Protein AF-0000000066296939 (afdb_homodimer)

Solvent-accessible surface area (backbone atoms only — not comparable to full-atom values): 17251 Å² total; per-residue (Å²): 121,51,40,59,42,66,36,66,84,52,32,49,40,36,38,37,31,41,29,52,68,25,37,52,47,54,35,34,50,7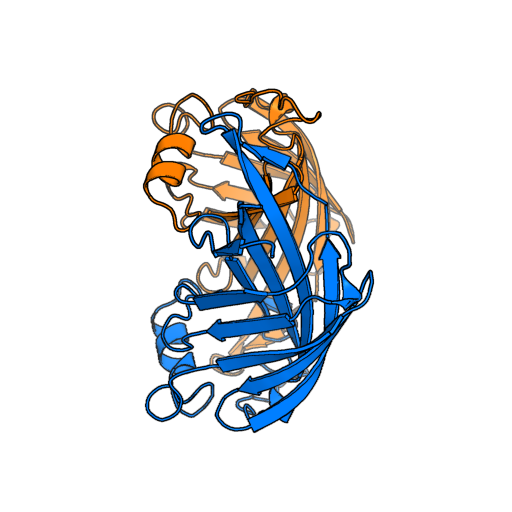7,40,66,49,60,48,58,45,45,41,91,90,37,58,62,57,40,40,41,41,36,40,33,32,58,71,39,46,45,52,90,39,69,71,60,38,54,52,46,31,30,72,62,44,42,24,28,90,83,26,65,56,29,38,39,38,51,75,44,32,54,86,46,35,37,32,25,41,36,31,36,56,89,34,73,45,80,46,74,32,44,36,46,70,56,53,74,29,48,39,78,87,80,63,46,37,31,34,17,40,38,39,35,45,73,41,58,40,56,83,41,71,33,66,72,69,46,76,30,88,76,60,65,39,39,49,53,60,51,37,38,38,45,33,37,47,24,27,41,51,46,120,120,51,40,59,44,67,36,67,84,52,32,49,41,35,37,38,32,40,29,54,68,25,38,50,47,53,34,36,49,76,40,67,50,60,48,58,46,45,41,91,91,37,58,62,55,40,39,40,42,37,40,33,32,57,72,38,46,45,51,90,39,69,70,58,38,55,51,45,32,30,73,62,44,42,24,28,90,85,26,64,54,28,38,38,38,51,75,43,31,55,84,48,34,36,32,25,42,37,31,38,56,89,34,74,46,80,45,74,32,41,38,46,70,56,53,76,29,46,38,80,87,79,63,46,35,31,33,18,40,38,38,34,45,72,42,58,41,56,83,40,71,33,66,74,67,45,75,30,88,76,61,63,39,39,49,52,59,51,36,37,38,43,33,37,45,25,26,40,52,43,119

Nearest PDB structures (foldseek):
  3hpe-assembly1_B  TM=9.281E-01  e=3.791E-15  Helicobacter pylori
  7bwl-assembly1_A  TM=8.768E-01  e=7.244E-16  Pseudomonas aeruginosa PAO1
  1y0g-assembly2_D  TM=8.792E-01  e=8.444E-15  Escherichia coli
  5ixh-assembly1_A  TM=8.563E-01  e=3.917E-12  Burkholderia cenocepacia BC7
  5w17-assembly1_A  TM=7.625E-01  e=2.979E-11  Campylobacter jejuni subsp. jejuni NCTC 11168 = ATCC 700819

Secondary structure (DSSP, 8-state):
-PEEEEEEEEEEEEEEEEETTTEEEEEEES-EEEEEEEETTEEEEEEEEEEE-GGGEE-S-HHHHHHHHSTTTT-TTT---EEEEEEEE-SSEEEEEEEETTEEEEEEEEEEEEEEEE-TTT--EEEEEEEEEEEEGGGGT-----B-TTSSBSEEEEEEEEEEEEEEEE-/-PEEEEEEEEEEEEEEEEETTTEEEEEEES-EEEEEEEETTEEEEEEEEEEE-GGGEE-S-HHHHHHHHSTTTT-TTT---EEEEEEEE-SSEEEEEEEETTEEEEEEEEEEEEEEEE-TTT--EEEEEEEEEEEEGGGGT-----B-TTSSBSEEEEEEEEEEEEEEEE-

Structure (mmCIF, N/CA/C/O backbone):
data_AF-0000000066296939-model_v1
#
loop_
_entity.id
_entity.type
_entity.pdbx_description
1 polymer 'UPF0312 protein SERP2314'
#
loop_
_atom_site.group_PDB
_atom_site.id
_atom_site.type_symbol
_atom_site.label_atom_id
_atom_site.label_alt_id
_atom_site.label_comp_id
_atom_site.label_asym_id
_atom_site.label_entity_id
_atom_site.label_seq_id
_atom_site.pdbx_PDB_ins_code
_atom_site.Cartn_x
_atom_site.Cartn_y
_atom_site.Cartn_z
_atom_site.occupancy
_atom_site.B_iso_or_equiv
_atom_site.auth_seq_id
_atom_site.auth_comp_id
_atom_site.auth_asym_id
_atom_site.auth_atom_id
_atom_site.pdbx_PDB_model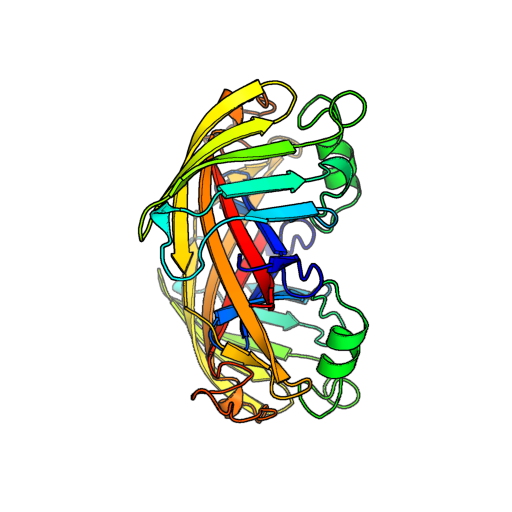_num
ATOM 1 N N . MET A 1 1 ? 7.195 -30.312 -16.75 1 75.62 1 MET A N 1
ATOM 2 C CA . MET A 1 1 ? 6.34 -29.156 -16.5 1 75.62 1 MET A CA 1
ATOM 3 C C . MET A 1 1 ? 6.949 -28.25 -15.445 1 75.62 1 MET A C 1
ATOM 5 O O . MET A 1 1 ? 7.664 -28.719 -14.555 1 75.62 1 MET A O 1
ATOM 9 N N . THR A 1 2 ? 6.844 -26.906 -15.711 1 86.75 2 THR A N 1
ATOM 10 C CA . THR A 1 2 ? 7.43 -25.969 -14.766 1 86.75 2 THR A CA 1
ATOM 11 C C . THR A 1 2 ? 6.766 -26.094 -13.398 1 86.75 2 THR A C 1
ATOM 13 O O . THR A 1 2 ? 5.543 -26.203 -13.305 1 86.75 2 THR A O 1
ATOM 16 N N . LYS A 1 3 ? 7.547 -26.312 -12.422 1 94.56 3 LYS A N 1
ATOM 17 C CA . LYS A 1 3 ? 7.043 -26.297 -11.055 1 94.56 3 LYS A CA 1
ATOM 18 C C . LYS A 1 3 ? 7.191 -24.906 -10.422 1 94.56 3 LYS A C 1
ATOM 20 O O . LYS A 1 3 ? 8.281 -24.328 -10.43 1 94.56 3 LYS A O 1
ATOM 25 N N . PHE A 1 4 ? 6.059 -24.391 -9.938 1 97 4 PHE A N 1
ATOM 26 C CA . PHE A 1 4 ? 6.043 -23.094 -9.273 1 97 4 PHE A CA 1
ATOM 27 C C . PHE A 1 4 ? 5.965 -23.266 -7.762 1 97 4 PHE A C 1
ATOM 29 O O . PHE A 1 4 ? 5.031 -23.875 -7.242 1 97 4 PHE A O 1
ATOM 36 N N . ASN A 1 5 ? 6.871 -22.734 -7.043 1 97.31 5 ASN A N 1
ATOM 37 C CA . ASN A 1 5 ? 6.855 -22.703 -5.586 1 97.31 5 ASN A CA 1
ATOM 38 C C . ASN A 1 5 ? 6.574 -21.312 -5.051 1 97.31 5 ASN A C 1
ATOM 40 O O . ASN A 1 5 ? 7.398 -20.406 -5.207 1 97.31 5 ASN A O 1
ATOM 44 N N . PHE A 1 6 ? 5.469 -21.172 -4.418 1 97.88 6 PHE A N 1
ATOM 45 C CA . PHE A 1 6 ? 5.02 -19.859 -3.947 1 97.88 6 PHE A CA 1
ATOM 46 C C . PHE A 1 6 ? 5.934 -19.344 -2.844 1 97.88 6 PHE A C 1
ATOM 48 O O . PHE A 1 6 ? 6.238 -20.062 -1.892 1 97.88 6 PHE A O 1
ATOM 55 N N . ASP A 1 7 ? 6.438 -18.156 -3.014 1 96.44 7 ASP A N 1
ATOM 56 C CA . ASP A 1 7 ? 7.27 -17.469 -2.035 1 96.44 7 ASP A CA 1
ATOM 57 C C . ASP A 1 7 ? 6.457 -16.438 -1.248 1 96.44 7 ASP A C 1
ATOM 59 O O . ASP A 1 7 ? 6.324 -15.289 -1.668 1 96.44 7 ASP A O 1
ATOM 63 N N . GLN A 1 8 ? 5.914 -16.75 -0.151 1 95.75 8 GLN A N 1
ATOM 64 C CA . GLN A 1 8 ? 5.035 -15.906 0.651 1 95.75 8 GLN A CA 1
ATOM 65 C C . GLN A 1 8 ? 5.77 -14.664 1.144 1 95.75 8 GLN A C 1
ATOM 67 O O . GLN A 1 8 ? 5.184 -13.586 1.23 1 95.75 8 GLN A O 1
ATOM 72 N N . VAL A 1 9 ? 7.016 -14.82 1.437 1 93.25 9 VAL A N 1
ATOM 73 C CA . VAL A 1 9 ? 7.82 -13.766 2.037 1 93.25 9 VAL A CA 1
ATOM 74 C C . VAL A 1 9 ? 7.906 -12.578 1.083 1 93.25 9 VAL A C 1
ATOM 76 O O . VAL A 1 9 ? 7.902 -11.422 1.518 1 93.25 9 VAL A O 1
ATOM 79 N N . HIS A 1 10 ? 8.008 -12.82 -0.212 1 95.12 10 HIS A N 1
ATOM 80 C CA . HIS A 1 10 ? 8.156 -11.773 -1.21 1 95.12 10 HIS A CA 1
ATOM 81 C C . HIS A 1 10 ? 6.855 -11.539 -1.972 1 95.12 10 HIS A C 1
ATOM 83 O O . HIS A 1 10 ? 6.875 -11.148 -3.143 1 95.12 10 HIS A O 1
ATOM 89 N N . SER A 1 11 ? 5.801 -11.836 -1.344 1 97.19 11 SER A N 1
ATOM 90 C CA . SER A 1 11 ? 4.469 -11.617 -1.894 1 97.19 11 SER A CA 1
ATOM 91 C C . SER A 1 11 ? 3.619 -10.766 -0.959 1 97.19 11 SER A C 1
ATOM 93 O O . SER A 1 11 ? 3.857 -10.734 0.25 1 97.19 11 SER A O 1
ATOM 95 N N . ASP A 1 12 ? 2.639 -10.062 -1.54 1 97.5 12 ASP A N 1
ATOM 96 C CA . ASP A 1 12 ? 1.793 -9.195 -0.727 1 97.5 12 ASP A CA 1
ATOM 97 C C . ASP A 1 12 ? 0.459 -8.922 -1.418 1 97.5 12 ASP A C 1
ATOM 99 O O . ASP A 1 12 ? 0.352 -9.039 -2.641 1 97.5 12 ASP A O 1
ATOM 103 N N . ILE A 1 13 ? -0.546 -8.625 -0.635 1 98.06 13 ILE A N 1
ATOM 104 C CA . ILE A 1 13 ? -1.844 -8.133 -1.086 1 98.06 13 ILE A CA 1
ATOM 105 C C . ILE A 1 13 ? -2.221 -6.883 -0.3 1 98.06 13 ILE A C 1
ATOM 107 O O . ILE A 1 13 ? -2.365 -6.93 0.924 1 98.06 13 ILE A O 1
ATOM 111 N N . GLN A 1 14 ? -2.408 -5.805 -0.992 1 98.25 14 GLN A N 1
ATOM 112 C CA . GLN A 1 14 ? -2.789 -4.539 -0.374 1 98.25 14 GLN A CA 1
ATOM 113 C C . GLN A 1 14 ? -4.062 -3.982 -1 1 98.25 14 GLN A C 1
ATOM 115 O O . GLN A 1 14 ? -4.348 -4.238 -2.172 1 98.25 14 GLN A O 1
ATOM 120 N N . PHE A 1 15 ? -4.758 -3.219 -0.178 1 98.62 15 PHE A N 1
ATOM 121 C CA . PHE A 1 15 ? -5.953 -2.555 -0.684 1 98.62 15 PHE A CA 1
ATOM 122 C C . PHE A 1 15 ? -6.074 -1.147 -0.113 1 98.62 15 PHE A C 1
ATOM 124 O O . PHE A 1 15 ? -5.379 -0.798 0.843 1 98.62 15 PHE A O 1
ATOM 131 N N . LYS A 1 16 ? -6.863 -0.358 -0.718 1 98.25 16 LYS A N 1
ATOM 132 C CA . LYS A 1 16 ? -7.23 0.96 -0.207 1 98.25 16 LYS A CA 1
ATOM 133 C C . LYS A 1 16 ? -8.656 1.324 -0.597 1 98.25 16 LYS A C 1
ATOM 135 O O . LYS A 1 16 ? -9.141 0.92 -1.657 1 98.25 16 LYS A O 1
ATOM 140 N N . ILE A 1 17 ? -9.297 2.061 0.195 1 98.31 17 ILE A N 1
ATOM 141 C CA . ILE A 1 17 ? -10.672 2.494 -0.022 1 98.31 17 ILE A CA 1
ATOM 142 C C . ILE A 1 17 ? -10.828 3.951 0.407 1 98.31 17 ILE A C 1
ATOM 144 O O . ILE A 1 17 ? -10.242 4.375 1.408 1 98.31 17 ILE A O 1
ATOM 148 N N . LYS A 1 18 ? -11.609 4.676 -0.363 1 96.62 18 LYS A N 1
ATOM 149 C CA . LYS A 1 18 ? -11.891 6.059 0.005 1 96.62 18 LYS A CA 1
ATOM 150 C C . LYS A 1 18 ? -12.688 6.133 1.304 1 96.62 18 LYS A C 1
ATOM 152 O O . LYS A 1 18 ? -13.625 5.359 1.505 1 96.62 18 LYS A O 1
ATOM 157 N N . HIS A 1 19 ? -12.305 7.07 2.162 1 96.62 19 HIS A N 1
ATOM 158 C CA . HIS A 1 19 ? -12.898 7.258 3.479 1 96.62 19 HIS A CA 1
ATOM 159 C C . HIS A 1 19 ? -13.367 8.695 3.67 1 96.62 19 HIS A C 1
ATOM 161 O O . HIS A 1 19 ? -12.617 9.641 3.404 1 96.62 19 HIS A O 1
ATOM 167 N N . LEU A 1 20 ? -14.625 8.961 4.035 1 94.25 20 LEU A N 1
ATOM 168 C CA . LEU A 1 20 ? -15.273 10.242 4.289 1 94.25 20 LEU A CA 1
ATOM 169 C C . LEU A 1 20 ? -15.109 11.18 3.1 1 94.25 20 LEU A C 1
ATOM 171 O O . LEU A 1 20 ? -15.078 12.406 3.268 1 94.25 20 LEU A O 1
ATOM 175 N N . MET A 1 21 ? -14.766 10.625 1.994 1 92.69 21 MET A N 1
ATOM 176 C CA . MET A 1 21 ? -14.625 11.32 0.719 1 92.69 21 MET A CA 1
ATOM 177 C C . MET A 1 21 ? -13.297 12.07 0.651 1 92.69 21 MET A C 1
ATOM 179 O O . MET A 1 21 ? -12.891 12.523 -0.42 1 92.69 21 MET A O 1
ATOM 183 N N . VAL A 1 22 ? -12.555 12.188 1.678 1 93.12 22 VAL A N 1
ATOM 184 C CA . VAL A 1 22 ? -11.422 13.109 1.698 1 93.12 22 VAL A CA 1
ATOM 185 C C . VAL A 1 22 ? -10.133 12.336 1.992 1 93.12 22 VAL A C 1
ATOM 187 O O . VAL A 1 22 ? -9.031 12.844 1.759 1 93.12 22 VAL A O 1
ATOM 190 N N . SER A 1 23 ? -10.25 11.164 2.484 1 94.06 23 SER A N 1
ATOM 191 C CA . SER A 1 23 ? -9.102 10.367 2.893 1 94.06 23 SER A CA 1
ATOM 192 C C . SER A 1 23 ? -9.227 8.922 2.41 1 94.06 23 SER A C 1
ATOM 194 O O . SER A 1 23 ? -10.102 8.609 1.6 1 94.06 23 SER A O 1
ATOM 196 N N . GLN A 1 24 ? -8.195 8.172 2.842 1 95.81 24 GLN A N 1
ATOM 197 C CA . GLN A 1 24 ? -8.219 6.758 2.484 1 95.81 24 GLN A CA 1
ATOM 198 C C . GLN A 1 24 ? -7.812 5.883 3.668 1 95.81 24 GLN A C 1
ATOM 200 O O . GLN A 1 24 ? -7.039 6.316 4.527 1 95.81 24 GLN A O 1
ATOM 205 N N . VAL A 1 25 ? -8.383 4.738 3.652 1 96.38 25 VAL A N 1
ATOM 206 C CA . VAL A 1 25 ? -7.945 3.664 4.539 1 96.38 25 VAL A CA 1
ATOM 207 C C . VAL A 1 25 ? -7.23 2.586 3.73 1 96.38 25 VAL A C 1
ATOM 209 O O . VAL A 1 25 ? -7.691 2.199 2.654 1 96.38 25 VAL A O 1
ATOM 212 N N . LYS A 1 26 ? -6.082 2.188 4.211 1 97.62 26 LYS A N 1
ATOM 213 C CA . LYS A 1 26 ? -5.301 1.148 3.545 1 97.62 26 LYS A CA 1
ATOM 214 C C . LYS A 1 26 ? -5.137 -0.074 4.445 1 97.62 26 LYS A C 1
ATOM 216 O O . LYS A 1 26 ? -5.27 0.025 5.668 1 97.62 26 LYS A O 1
ATOM 221 N N . GLY A 1 27 ? -4.852 -1.173 3.787 1 97.62 27 GLY A N 1
ATOM 222 C CA . GLY A 1 27 ? -4.617 -2.393 4.543 1 97.62 27 GLY A CA 1
ATOM 223 C C . GLY A 1 27 ? -4.008 -3.504 3.709 1 97.62 27 GLY A C 1
ATOM 224 O O . GLY A 1 27 ? -3.707 -3.307 2.529 1 97.62 27 GLY A O 1
ATOM 225 N N . THR A 1 28 ? -3.734 -4.57 4.398 1 98.25 28 THR A N 1
ATOM 226 C CA . THR A 1 28 ? -3.172 -5.773 3.791 1 98.25 28 THR A CA 1
ATOM 227 C C . THR A 1 28 ? -3.814 -7.027 4.379 1 98.25 28 THR A C 1
ATOM 229 O O . THR A 1 28 ? -4.617 -6.941 5.309 1 98.25 28 THR A O 1
ATOM 232 N N . PHE A 1 29 ? -3.613 -8.156 3.75 1 98.5 29 PHE A N 1
ATOM 233 C CA . PHE A 1 29 ? -3.893 -9.469 4.324 1 98.5 29 PHE A CA 1
ATOM 234 C C . PHE A 1 29 ? -2.596 -10.211 4.641 1 98.5 29 PHE A C 1
ATOM 236 O O . PHE A 1 29 ? -1.717 -10.32 3.783 1 98.5 29 PHE A O 1
ATOM 243 N N . LYS A 1 30 ? -2.543 -10.797 5.828 1 97.5 30 LYS A N 1
ATOM 244 C CA . LYS A 1 30 ? -1.293 -11.398 6.289 1 97.5 30 LYS A CA 1
ATOM 245 C C . LYS A 1 30 ? -1.211 -12.867 5.895 1 97.5 30 LYS A C 1
ATOM 247 O O . LYS A 1 30 ? -0.126 -13.453 5.879 1 97.5 30 LYS A O 1
ATOM 252 N N . GLN A 1 31 ? -2.328 -13.414 5.684 1 98.31 31 GLN A N 1
ATOM 253 C CA . GLN A 1 31 ? -2.354 -14.836 5.359 1 98.31 31 GLN A CA 1
ATOM 254 C C . GLN A 1 31 ? -3.035 -15.086 4.016 1 98.31 31 GLN A C 1
ATOM 256 O O . GLN A 1 31 ? -4.23 -14.828 3.865 1 98.31 31 GLN A O 1
ATOM 261 N N . PHE A 1 32 ? -2.297 -15.594 3.062 1 98.62 32 PHE A N 1
ATOM 262 C CA . PHE A 1 32 ? -2.781 -15.945 1.732 1 98.62 32 PHE A CA 1
ATOM 263 C C . PHE A 1 32 ? -1.832 -16.922 1.048 1 98.62 32 PHE A C 1
ATOM 265 O O . PHE A 1 32 ? -0.714 -17.141 1.518 1 98.62 32 PHE A O 1
ATOM 272 N N . ASP A 1 33 ? -2.365 -17.5 0.002 1 98.62 33 ASP A N 1
ATOM 273 C CA . ASP A 1 33 ? -1.605 -18.453 -0.795 1 98.62 33 ASP A CA 1
ATOM 274 C C . ASP A 1 33 ? -2.004 -18.375 -2.268 1 98.62 33 ASP A C 1
ATOM 276 O O . ASP A 1 33 ? -3.154 -18.078 -2.592 1 98.62 33 ASP A O 1
ATOM 280 N N . VAL A 1 34 ? -1.036 -18.641 -3.098 1 98.56 34 VAL A N 1
ATOM 281 C CA . VAL A 1 34 ? -1.298 -18.688 -4.531 1 98.56 34 VAL A CA 1
ATOM 282 C C . VAL A 1 34 ? -0.696 -19.953 -5.125 1 98.56 34 VAL A C 1
ATOM 284 O O . VAL A 1 34 ? 0.512 -20.188 -5.031 1 98.56 34 VAL A O 1
ATOM 287 N N . GLN A 1 35 ? -1.532 -20.734 -5.703 1 98.56 35 GLN A N 1
ATOM 288 C CA . GLN A 1 35 ? -1.104 -21.859 -6.508 1 98.56 35 GLN A CA 1
ATOM 289 C C . GLN A 1 35 ? -1.091 -21.516 -7.992 1 98.56 35 GLN A C 1
ATOM 291 O O . GLN A 1 35 ? -2.062 -20.969 -8.516 1 98.56 35 GLN A O 1
ATOM 296 N N . LEU 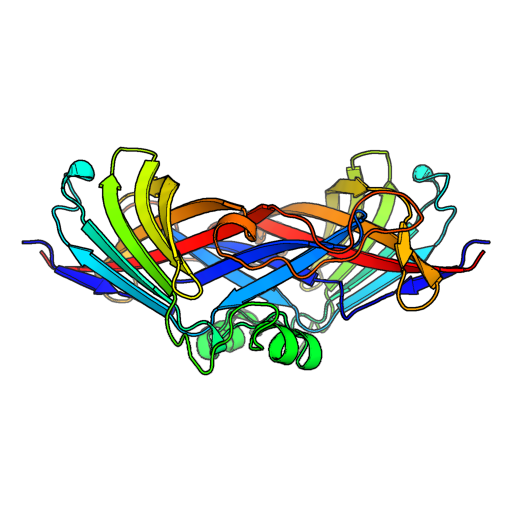A 1 36 ? -0.013 -21.812 -8.641 1 97.62 36 LEU A N 1
ATOM 297 C CA . LEU A 1 36 ? 0.157 -21.5 -10.055 1 97.62 36 LEU A CA 1
ATOM 298 C C . LEU A 1 36 ? 0.633 -22.719 -10.828 1 97.62 36 LEU A C 1
ATOM 300 O O . LEU A 1 36 ? 1.523 -23.453 -10.375 1 97.62 36 LEU A O 1
ATOM 304 N N . ASP A 1 37 ? 0.001 -22.969 -11.961 1 97.06 37 ASP A N 1
ATOM 305 C CA . ASP A 1 37 ? 0.373 -24.031 -12.883 1 97.06 37 ASP A CA 1
ATOM 306 C C . ASP A 1 37 ? 0.438 -23.516 -14.32 1 97.06 37 ASP A C 1
ATOM 308 O O . ASP A 1 37 ? -0.18 -22.5 -14.648 1 97.06 37 ASP A O 1
ATOM 312 N N . GLY A 1 38 ? 1.187 -24.281 -15.172 1 95.75 38 GLY A N 1
ATOM 313 C CA . GLY A 1 38 ? 1.313 -23.922 -16.578 1 95.75 38 GLY A CA 1
ATOM 314 C C . GLY A 1 38 ? 2.754 -23.766 -17.016 1 95.75 38 GLY A C 1
ATOM 315 O O . GLY A 1 38 ? 3.67 -24.281 -16.375 1 95.75 38 GLY A O 1
ATOM 316 N N . ASP A 1 39 ? 2.906 -23.141 -18.234 1 93.75 39 ASP A N 1
ATOM 317 C CA . ASP A 1 39 ? 4.207 -22.875 -18.828 1 93.75 39 ASP A CA 1
ATOM 318 C C . ASP A 1 39 ? 4.555 -21.375 -18.75 1 93.75 39 ASP A C 1
ATOM 320 O O . ASP A 1 39 ? 3.855 -20.547 -19.328 1 93.75 39 ASP A O 1
ATOM 324 N N . ILE A 1 40 ? 5.621 -21.094 -18 1 91.56 40 ILE A N 1
ATOM 325 C CA . ILE A 1 40 ? 6.02 -19.703 -17.797 1 91.56 40 ILE A CA 1
ATOM 326 C C . ILE A 1 40 ? 6.336 -19.062 -19.141 1 91.56 40 ILE A C 1
ATOM 328 O O . ILE A 1 40 ? 6.336 -17.828 -19.266 1 91.56 40 ILE A O 1
ATOM 332 N N . ASN A 1 41 ? 6.559 -19.828 -20.172 1 91.5 41 ASN A N 1
ATOM 333 C CA . ASN A 1 41 ? 6.875 -19.312 -21.5 1 91.5 41 ASN A CA 1
ATOM 334 C C . ASN A 1 41 ? 5.617 -19.141 -22.344 1 91.5 41 ASN A C 1
ATOM 336 O O . ASN A 1 41 ? 5.691 -18.672 -23.484 1 91.5 41 ASN A O 1
ATOM 340 N N . ASP A 1 42 ? 4.535 -19.516 -21.844 1 93.19 42 ASP A N 1
ATOM 341 C CA . ASP A 1 42 ? 3.229 -19.328 -22.453 1 93.19 42 ASP A CA 1
ATOM 342 C C . ASP A 1 42 ? 2.203 -18.844 -21.438 1 93.19 42 ASP A C 1
ATOM 344 O O . ASP A 1 42 ? 1.468 -19.641 -20.859 1 93.19 42 ASP A O 1
ATOM 348 N N . LEU A 1 43 ? 2.09 -17.594 -21.266 1 92.5 43 LEU A N 1
ATOM 349 C CA . LEU A 1 43 ? 1.254 -16.984 -20.25 1 92.5 43 LEU A CA 1
ATOM 350 C C . LEU A 1 43 ? -0.187 -17.469 -20.359 1 92.5 43 LEU A C 1
ATOM 352 O O . LEU A 1 43 ? -0.881 -17.594 -19.344 1 92.5 43 LEU A O 1
ATOM 356 N N . THR A 1 44 ? -0.618 -17.703 -21.578 1 94.81 44 THR A N 1
ATOM 357 C CA . THR A 1 44 ? -2.014 -18.078 -21.781 1 94.81 44 THR A CA 1
ATOM 358 C C . THR A 1 44 ? -2.293 -19.453 -21.203 1 94.81 44 THR A C 1
ATOM 360 O O . THR A 1 44 ? -3.451 -19.844 -21.031 1 94.81 44 THR A O 1
ATOM 363 N N . SER A 1 45 ? -1.282 -20.188 -20.906 1 95.88 45 SER A N 1
ATOM 364 C CA . SER A 1 45 ? -1.442 -21.531 -20.344 1 95.88 45 SER A CA 1
ATOM 365 C C . SER A 1 45 ? -1.59 -21.5 -18.828 1 95.88 45 SER A C 1
ATOM 367 O O . SER A 1 45 ? -1.975 -22.484 -18.219 1 95.88 45 SER A O 1
ATOM 369 N N . LEU A 1 46 ? -1.269 -20.391 -18.219 1 95.81 46 LEU A N 1
ATOM 370 C CA . LEU A 1 46 ? -1.179 -20.297 -16.766 1 95.81 46 LEU A CA 1
ATOM 371 C C . LEU A 1 46 ? -2.564 -20.344 -16.125 1 95.81 46 LEU A C 1
ATOM 373 O O . LEU A 1 46 ? -3.512 -19.766 -16.656 1 95.81 46 LEU A O 1
ATOM 377 N N . LYS A 1 47 ? -2.637 -21.047 -15.055 1 97.19 47 LYS A N 1
ATOM 378 C CA . LYS A 1 47 ? -3.801 -21.141 -14.18 1 97.19 47 LYS A CA 1
ATOM 379 C C . LYS A 1 47 ? -3.404 -20.922 -12.719 1 97.19 47 LYS A C 1
ATOM 381 O O . LYS A 1 47 ? -2.467 -21.562 -12.227 1 97.19 47 LYS A O 1
ATOM 386 N N . ALA A 1 48 ? -4.148 -20.062 -12.102 1 98.12 48 ALA A N 1
ATOM 387 C CA . ALA A 1 48 ? -3.824 -19.781 -10.703 1 98.12 48 ALA A CA 1
ATOM 388 C C . ALA A 1 48 ? -5.066 -19.875 -9.82 1 98.12 48 ALA A C 1
ATOM 390 O O . ALA A 1 48 ? -6.176 -19.578 -10.266 1 98.12 48 ALA A O 1
ATOM 391 N N . THR A 1 49 ? -4.883 -20.281 -8.633 1 98.81 49 THR A N 1
ATOM 392 C CA . THR A 1 49 ? -5.84 -20.172 -7.535 1 98.81 49 THR A CA 1
ATOM 393 C C . THR A 1 49 ? -5.23 -19.391 -6.371 1 98.81 49 THR A C 1
ATOM 395 O O . THR A 1 49 ? -4.262 -19.844 -5.758 1 98.81 49 THR A O 1
ATOM 398 N N . ALA A 1 50 ? -5.781 -18.25 -6.098 1 98.88 50 ALA A N 1
ATOM 399 C CA . ALA A 1 50 ? -5.402 -17.469 -4.922 1 98.88 50 ALA A CA 1
ATOM 400 C C . ALA A 1 50 ? -6.398 -17.672 -3.785 1 98.88 50 ALA A C 1
ATOM 402 O O . ALA A 1 50 ? -7.613 -17.641 -4.004 1 98.88 50 ALA A O 1
ATOM 403 N N . THR A 1 51 ? -5.902 -17.906 -2.619 1 98.94 51 THR A N 1
ATOM 404 C CA . THR A 1 51 ? -6.707 -18.047 -1.409 1 98.94 51 THR A CA 1
ATOM 405 C C . THR A 1 51 ? -6.262 -17.047 -0.347 1 98.94 51 THR A C 1
ATOM 407 O O . THR A 1 51 ? -5.078 -16.984 -0.01 1 98.94 51 THR A O 1
ATOM 410 N N . ILE A 1 52 ? -7.215 -16.266 0.137 1 98.88 52 ILE A N 1
ATOM 411 C CA . ILE A 1 52 ? -6.957 -15.258 1.161 1 98.88 52 ILE A CA 1
ATOM 412 C C . ILE A 1 52 ? -7.777 -15.57 2.41 1 98.88 52 ILE A C 1
ATOM 414 O O . ILE A 1 52 ? -8.961 -15.914 2.316 1 98.88 52 ILE A O 1
ATOM 418 N N . ILE A 1 53 ? -7.18 -15.555 3.539 1 98.88 53 ILE A N 1
ATOM 419 C CA . ILE A 1 53 ? -7.871 -15.68 4.816 1 98.88 53 ILE A CA 1
ATOM 420 C C . ILE A 1 53 ? -8.305 -14.305 5.309 1 98.88 53 ILE A C 1
ATOM 422 O O . ILE A 1 53 ? -7.492 -13.539 5.836 1 98.88 53 ILE A O 1
ATOM 426 N N . PRO A 1 54 ? -9.578 -14.055 5.211 1 98.81 54 PRO A N 1
ATOM 427 C CA . PRO A 1 54 ? -10.008 -12.672 5.441 1 98.81 54 PRO A CA 1
ATOM 428 C C . PRO A 1 54 ? -9.836 -12.234 6.895 1 98.81 54 PRO A C 1
ATOM 430 O O . PRO A 1 54 ? -9.68 -11.039 7.168 1 98.81 54 PRO A O 1
ATOM 433 N N . SER A 1 55 ? -9.781 -13.172 7.848 1 98.81 55 SER A N 1
ATOM 434 C CA . SER A 1 55 ? -9.602 -12.812 9.25 1 98.81 55 SER A CA 1
ATOM 435 C C . SER A 1 55 ? -8.195 -12.289 9.516 1 98.81 55 SER A C 1
ATOM 437 O O . SER A 1 55 ? -7.922 -11.727 10.578 1 98.81 55 SER A O 1
ATOM 439 N N . SER A 1 56 ? -7.316 -12.398 8.523 1 98.62 56 SER A N 1
ATOM 440 C CA . SER A 1 56 ? -5.941 -11.938 8.688 1 98.62 56 SER A CA 1
ATOM 441 C C . SER A 1 56 ? -5.789 -10.477 8.273 1 98.62 56 SER A C 1
ATOM 443 O O . SER A 1 56 ? -4.672 -9.969 8.188 1 98.62 56 SER A O 1
ATOM 445 N N . ILE A 1 57 ? -6.855 -9.781 7.973 1 98.56 57 ILE A N 1
ATOM 446 C CA . ILE A 1 57 ? -6.832 -8.383 7.539 1 98.56 57 ILE A CA 1
ATOM 447 C C . ILE A 1 57 ? -6.113 -7.531 8.578 1 98.56 57 ILE A C 1
ATOM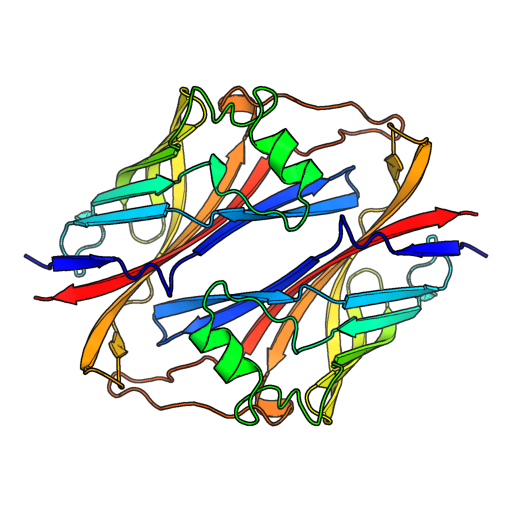 449 O O . ILE A 1 57 ? -6.273 -7.746 9.789 1 98.56 57 ILE A O 1
ATOM 453 N N . ASP A 1 58 ? -5.324 -6.629 8.102 1 97.94 58 ASP A N 1
ATOM 454 C CA . ASP A 1 58 ? -4.566 -5.711 8.945 1 97.94 58 ASP A CA 1
ATOM 455 C C . ASP A 1 58 ? -4.578 -4.297 8.375 1 97.94 58 ASP A C 1
ATOM 457 O O . ASP A 1 58 ? -3.943 -4.031 7.352 1 97.94 58 ASP A O 1
ATOM 461 N N . THR A 1 59 ? -5.289 -3.346 8.984 1 97.31 59 THR A N 1
ATOM 462 C CA . THR A 1 59 ? -5.324 -1.938 8.609 1 97.31 59 THR A CA 1
ATOM 463 C C . THR A 1 59 ? -4.555 -1.089 9.617 1 97.31 59 THR A C 1
ATOM 465 O O . THR A 1 59 ? -4.695 0.136 9.641 1 97.31 59 THR A O 1
ATOM 468 N N . GLN A 1 60 ? -3.838 -1.751 10.531 1 94.56 60 GLN A N 1
ATOM 469 C CA . GLN A 1 60 ? -3.041 -1.138 11.594 1 94.56 60 GLN A CA 1
ATOM 470 C C . GLN A 1 60 ? -3.932 -0.463 12.633 1 94.56 60 GLN A C 1
ATOM 472 O O . GLN A 1 60 ? -3.512 0.489 13.289 1 94.56 60 GLN A O 1
ATOM 477 N N . ASN A 1 61 ? -5.18 -0.812 12.719 1 96.62 61 ASN A N 1
ATOM 478 C CA . ASN A 1 61 ? -6.152 -0.4 13.727 1 96.62 61 ASN A CA 1
ATOM 479 C C . ASN A 1 61 ? -6.996 -1.577 14.203 1 96.62 61 ASN A C 1
ATOM 481 O O . ASN A 1 61 ? -7.852 -2.072 13.469 1 96.62 61 ASN A O 1
ATOM 485 N N . GLU A 1 62 ? -6.766 -1.971 15.43 1 97.38 62 GLU A N 1
ATOM 486 C CA . GLU A 1 62 ? -7.367 -3.193 15.953 1 97.38 62 GLU A CA 1
ATOM 487 C C . GLU A 1 62 ? -8.891 -3.104 15.953 1 97.38 62 GLU A C 1
ATOM 489 O O . GLU A 1 62 ? -9.578 -4.066 15.602 1 97.38 62 GLU A O 1
ATOM 494 N N . ASP A 1 63 ? -9.406 -1.987 16.406 1 97.62 63 ASP A N 1
ATOM 495 C CA . ASP A 1 63 ? -10.859 -1.825 16.438 1 97.62 63 ASP A CA 1
ATOM 496 C C . ASP A 1 63 ? -11.445 -1.943 15.031 1 97.62 63 ASP A C 1
ATOM 498 O O . ASP A 1 63 ? -12.445 -2.631 14.82 1 97.62 63 ASP A O 1
ATOM 502 N N . ARG A 1 64 ? -10.883 -1.251 14.086 1 97.81 64 ARG A N 1
ATOM 503 C CA . ARG A 1 64 ? -11.328 -1.338 12.703 1 97.81 64 ARG A CA 1
ATOM 504 C C . ARG A 1 64 ? -11.203 -2.764 12.172 1 97.81 64 ARG A C 1
ATOM 506 O O . ARG A 1 64 ? -12.117 -3.275 11.531 1 97.81 64 ARG A O 1
ATOM 513 N N . ASP A 1 65 ? -10.109 -3.404 12.43 1 98.56 65 ASP A N 1
ATOM 514 C CA 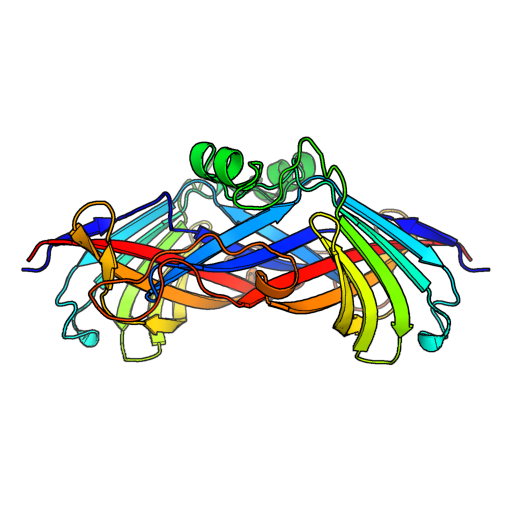. ASP A 1 65 ? -9.906 -4.773 11.961 1 98.56 65 ASP A CA 1
ATOM 515 C C . ASP A 1 65 ? -10.977 -5.707 12.531 1 98.56 65 ASP A C 1
ATOM 517 O O . ASP A 1 65 ? -11.492 -6.57 11.812 1 98.56 65 ASP A O 1
ATOM 521 N N . ASN A 1 66 ? -11.266 -5.543 13.828 1 98.69 66 ASN A N 1
ATOM 522 C CA . ASN A 1 66 ? -12.32 -6.355 14.422 1 98.69 66 ASN A CA 1
ATOM 523 C C . ASN A 1 66 ? -13.672 -6.109 13.742 1 98.69 66 ASN A C 1
ATOM 525 O O . ASN A 1 66 ? -14.43 -7.051 13.5 1 98.69 66 ASN A O 1
ATOM 529 N N . HIS A 1 67 ? -13.977 -4.895 13.5 1 98.5 67 HIS A N 1
ATOM 530 C CA . HIS A 1 67 ? -15.211 -4.582 12.789 1 98.5 67 HIS A CA 1
ATOM 531 C C . HIS A 1 67 ? -15.234 -5.215 11.406 1 98.5 67 HIS A C 1
ATOM 533 O O . HIS A 1 67 ? -16.25 -5.789 10.992 1 98.5 67 HIS A O 1
ATOM 539 N N . LEU A 1 68 ? -14.102 -5.176 10.664 1 98.69 68 LEU A N 1
ATOM 540 C CA . LEU A 1 68 ? -14.008 -5.727 9.312 1 98.69 68 LEU A CA 1
ATOM 541 C C . LEU A 1 68 ? -14.211 -7.238 9.336 1 98.69 68 LEU A C 1
ATOM 543 O O . LEU A 1 68 ? -14.688 -7.82 8.352 1 98.69 68 LEU A O 1
ATOM 547 N N . ARG A 1 69 ? -13.953 -7.895 10.391 1 98.75 69 ARG A N 1
ATOM 548 C CA . ARG A 1 69 ? -14.125 -9.336 10.516 1 98.75 69 ARG A CA 1
ATOM 549 C C . ARG A 1 69 ? -15.578 -9.688 10.805 1 98.75 69 ARG A C 1
ATOM 551 O O . ARG A 1 69 ? -15.984 -10.844 10.664 1 98.75 69 ARG A O 1
ATOM 558 N N . SER A 1 70 ? -16.344 -8.742 11.188 1 98.56 70 SER A N 1
ATOM 559 C CA . SER A 1 70 ? -17.75 -8.969 11.547 1 98.56 70 SER A CA 1
ATOM 560 C C . SER A 1 70 ? -18.609 -9.164 10.297 1 98.56 70 SER A C 1
ATOM 562 O O . SER A 1 70 ? -18.109 -9.047 9.172 1 98.56 70 SER A O 1
ATOM 564 N N . ASN A 1 71 ? -19.922 -9.32 10.531 1 98.06 71 ASN A N 1
ATOM 565 C CA . ASN A 1 71 ? -20.859 -9.594 9.438 1 98.06 71 ASN A CA 1
ATOM 566 C C . ASN A 1 71 ? -21.188 -8.328 8.656 1 98.06 71 ASN A C 1
ATOM 568 O O . ASN A 1 71 ? -21.766 -8.398 7.57 1 98.06 71 ASN A O 1
ATOM 572 N N . ASP A 1 72 ? -20.906 -7.141 9.156 1 98 72 ASP A N 1
ATOM 573 C CA . ASP A 1 72 ? -21.062 -5.906 8.391 1 98 72 ASP A CA 1
ATOM 574 C C . ASP A 1 72 ? -20.141 -5.902 7.168 1 98 72 ASP A C 1
ATOM 576 O O . ASP A 1 72 ? -20.422 -5.215 6.184 1 98 72 ASP A O 1
ATOM 580 N N . PHE A 1 73 ? -19.094 -6.684 7.25 1 98.44 73 PHE A N 1
ATOM 581 C CA . PHE A 1 73 ? -18.125 -6.734 6.168 1 98.44 73 PHE A CA 1
ATOM 582 C C . PHE A 1 73 ? -17.859 -8.172 5.734 1 98.44 73 PHE A C 1
ATOM 584 O O . PHE A 1 73 ? -18.688 -8.781 5.051 1 98.44 73 PHE A O 1
ATOM 591 N N . PHE A 1 74 ? -16.797 -8.836 6.258 1 98.62 74 PHE A N 1
ATOM 592 C CA . PHE A 1 74 ? -16.391 -10.109 5.684 1 98.62 74 PHE A CA 1
ATOM 593 C C . PHE A 1 74 ? -17.141 -11.266 6.352 1 98.62 74 PHE A C 1
ATOM 595 O O . PHE A 1 74 ? -17.219 -12.359 5.793 1 98.62 74 PHE A O 1
ATOM 602 N N . GLY A 1 75 ? -17.641 -11.102 7.629 1 98.38 75 GLY A N 1
ATOM 603 C CA . GLY A 1 75 ? -18.266 -12.211 8.336 1 98.38 75 GLY A CA 1
ATOM 604 C C . GLY A 1 75 ? -17.391 -13.438 8.422 1 98.38 75 GLY A C 1
ATOM 605 O O . GLY A 1 75 ? -17.812 -14.539 8.055 1 98.38 75 GLY A O 1
ATOM 606 N N . THR A 1 76 ? -16.234 -13.258 9.023 1 98.44 76 THR A N 1
ATOM 607 C CA . THR A 1 76 ? -15.164 -14.242 8.898 1 98.44 76 THR A CA 1
ATOM 608 C C . THR A 1 76 ? -15.508 -15.508 9.68 1 98.44 76 THR A C 1
ATOM 610 O O . THR A 1 76 ? -14.906 -16.562 9.461 1 98.44 76 THR A O 1
ATOM 613 N N . GLU A 1 77 ? -16.391 -15.484 10.586 1 97.69 77 GLU A N 1
ATOM 614 C CA . GLU A 1 77 ? -16.812 -16.672 11.312 1 97.69 77 GLU A CA 1
ATOM 615 C C . GLU A 1 77 ? -17.453 -17.703 10.375 1 97.69 77 GLU A C 1
ATOM 617 O O . GLU A 1 77 ? -17.266 -18.906 10.547 1 97.69 77 GLU A O 1
ATOM 622 N N . ASP A 1 78 ? -18.172 -17.281 9.375 1 97.5 78 ASP A N 1
ATOM 623 C CA . ASP A 1 78 ? -18.891 -18.156 8.461 1 97.5 78 ASP A CA 1
ATOM 624 C C . ASP A 1 78 ? -18.188 -18.219 7.102 1 97.5 78 ASP A C 1
ATOM 626 O O . ASP A 1 78 ? -18.5 -19.078 6.281 1 97.5 78 ASP A O 1
ATOM 630 N N . ASN A 1 79 ? -17.344 -17.25 6.875 1 98 79 ASN A N 1
ATOM 631 C CA . ASN A 1 79 ? -16.594 -17.141 5.637 1 98 79 ASN A CA 1
ATOM 632 C C . ASN A 1 79 ? -15.086 -17.078 5.898 1 98 79 ASN A C 1
ATOM 634 O O . ASN A 1 79 ? -14.523 -16 6.074 1 98 79 ASN A O 1
ATOM 638 N N . ASP A 1 80 ? -14.438 -18.172 5.758 1 98 80 ASP A N 1
ATOM 639 C CA . ASP A 1 80 ? -13.07 -18.25 6.254 1 98 80 ASP A CA 1
ATOM 640 C C . ASP A 1 80 ? -12.062 -18.094 5.117 1 98 80 ASP A C 1
ATOM 642 O O . ASP A 1 80 ? -10.852 -18.094 5.348 1 98 80 ASP A O 1
ATOM 646 N N . LYS A 1 81 ? -12.625 -17.953 3.867 1 98.62 81 LYS A N 1
ATOM 647 C CA . LYS A 1 81 ? -11.711 -17.781 2.742 1 98.62 81 LYS A CA 1
ATOM 648 C C . LYS A 1 81 ? -12.312 -16.844 1.689 1 98.62 81 LYS A C 1
ATOM 650 O O . LYS A 1 81 ? -13.531 -16.797 1.519 1 98.62 81 LYS A O 1
ATOM 655 N N . MET A 1 82 ? -11.523 -16.078 1.042 1 98.81 82 MET A N 1
ATOM 656 C CA . MET A 1 82 ? -11.75 -15.453 -0.26 1 98.81 82 MET A CA 1
ATOM 657 C C . MET A 1 82 ? -10.891 -16.125 -1.333 1 98.81 82 MET A C 1
ATOM 659 O O . MET A 1 82 ? -9.727 -16.438 -1.097 1 98.81 82 MET A O 1
ATOM 663 N N . THR A 1 83 ? -11.461 -16.266 -2.516 1 98.94 83 THR A N 1
ATOM 664 C CA . THR A 1 83 ? -10.688 -16.969 -3.535 1 98.94 83 THR A CA 1
ATOM 665 C C . THR A 1 83 ? -10.82 -16.266 -4.887 1 98.94 83 THR A C 1
ATOM 667 O O . THR A 1 83 ? -11.828 -15.625 -5.164 1 98.94 83 THR A O 1
ATOM 670 N N . PHE A 1 84 ? -9.844 -16.328 -5.621 1 98.94 84 PHE A N 1
ATOM 671 C CA . PHE A 1 84 ? -9.844 -16 -7.043 1 98.94 84 PHE A CA 1
ATOM 672 C C . PHE A 1 84 ? -9.297 -17.172 -7.863 1 98.94 84 PHE A C 1
ATOM 674 O O . PHE A 1 84 ? -8.18 -17.625 -7.625 1 98.94 84 PHE A O 1
ATOM 681 N N . VAL A 1 85 ? -10.055 -17.641 -8.82 1 98.88 85 VAL A N 1
ATOM 682 C CA . VAL A 1 85 ? -9.68 -18.75 -9.68 1 98.88 85 VAL A CA 1
ATOM 683 C C . VAL A 1 85 ? -9.625 -18.297 -11.133 1 98.88 85 VAL A C 1
ATOM 685 O O . VAL A 1 85 ? -10.641 -17.891 -11.703 1 98.88 85 VAL A O 1
ATOM 688 N N . THR A 1 86 ? -8.508 -18.453 -11.719 1 98.62 86 THR A N 1
ATOM 689 C CA . THR A 1 86 ? -8.273 -17.953 -13.078 1 98.62 86 THR A CA 1
ATOM 690 C C . THR A 1 86 ? -9.047 -18.797 -14.094 1 98.62 86 THR A C 1
ATOM 692 O O . THR A 1 86 ? -9.109 -20.016 -13.984 1 98.62 86 THR A O 1
ATOM 695 N N . LYS A 1 87 ? -9.57 -18.094 -15.031 1 98.38 87 LYS A N 1
ATOM 696 C CA . LYS A 1 87 ? -10.18 -18.734 -16.203 1 98.38 87 LYS A CA 1
ATOM 697 C C . LYS A 1 87 ? -9.344 -18.5 -17.453 1 98.38 87 LYS A C 1
ATOM 699 O O . LYS A 1 87 ? -9.164 -19.422 -18.25 1 98.38 87 LYS A O 1
ATOM 704 N N . GLU A 1 88 ? -8.914 -17.312 -17.547 1 97.56 88 GLU A N 1
ATOM 705 C CA . GLU A 1 88 ? -8.133 -16.906 -18.719 1 97.56 88 GLU A CA 1
ATOM 706 C C . GLU A 1 88 ? -7.105 -15.852 -18.359 1 97.56 88 GLU A C 1
ATOM 708 O O . GLU A 1 88 ? -7.371 -14.977 -17.516 1 97.56 88 GLU A O 1
ATOM 713 N N . ILE A 1 89 ? -5.961 -15.992 -19 1 96.75 89 ILE A N 1
ATOM 714 C CA . ILE A 1 89 ? -4.938 -14.961 -18.828 1 96.75 89 ILE A CA 1
ATOM 715 C C . ILE A 1 89 ? -4.352 -14.602 -20.188 1 96.75 89 ILE A C 1
ATOM 717 O O . ILE A 1 89 ? -4.121 -15.477 -21.031 1 96.75 89 ILE A O 1
ATOM 721 N N . ASN A 1 90 ? -4.219 -13.359 -20.453 1 92.69 90 ASN A N 1
ATOM 722 C CA . ASN A 1 90 ? -3.42 -12.875 -21.562 1 92.69 90 ASN A CA 1
ATOM 723 C C . ASN A 1 90 ? -2.258 -12.008 -21.094 1 92.69 90 ASN A C 1
ATOM 725 O O . ASN A 1 90 ? -1.857 -12.078 -19.938 1 92.69 90 ASN A O 1
ATOM 729 N N . GLU A 1 91 ? -1.709 -11.188 -21.969 1 90 91 GLU A N 1
ATOM 730 C CA . GLU A 1 91 ? -0.462 -10.492 -21.656 1 90 91 GLU A CA 1
ATOM 731 C C . GLU A 1 91 ? -0.678 -9.422 -20.594 1 90 91 GLU A C 1
ATOM 733 O O . GLU A 1 91 ? 0.236 -9.102 -19.828 1 90 91 GLU A O 1
ATOM 738 N N . ASN A 1 92 ? -1.898 -9.008 -20.5 1 96.88 92 ASN A N 1
ATOM 739 C CA . ASN A 1 92 ? -2.023 -7.859 -19.609 1 96.88 92 ASN A CA 1
ATOM 740 C C . ASN A 1 92 ? -3.252 -7.98 -18.719 1 96.88 92 ASN A C 1
ATOM 742 O O . ASN A 1 92 ? -3.508 -7.102 -17.891 1 96.88 92 ASN A O 1
ATOM 746 N N . GLN A 1 93 ? -4.047 -9.031 -18.906 1 98.56 93 GLN A N 1
ATOM 747 C CA . GLN A 1 93 ? -5.25 -9.156 -18.094 1 98.56 93 GLN A CA 1
ATOM 748 C C . GLN A 1 93 ? -5.457 -10.594 -17.641 1 98.56 93 GLN A C 1
ATOM 750 O O . GLN A 1 93 ? -5.016 -11.531 -18.297 1 98.56 93 GLN A O 1
ATOM 755 N N . VAL A 1 94 ? -6.168 -10.711 -16.562 1 98.56 94 VAL A N 1
ATOM 756 C CA . VAL A 1 94 ? -6.605 -12.008 -16.062 1 98.56 94 VAL A CA 1
ATOM 757 C C . VAL A 1 94 ? -8.102 -11.977 -15.766 1 98.56 94 VAL A C 1
ATOM 759 O O . VAL A 1 94 ? -8.609 -11.008 -15.188 1 98.56 94 VAL A O 1
ATOM 762 N N . VAL A 1 95 ? -8.766 -12.93 -16.266 1 98.81 95 VAL A N 1
ATOM 763 C CA . VAL A 1 95 ? -10.188 -13.141 -16 1 98.81 95 VAL A CA 1
ATOM 764 C C . VAL A 1 95 ? -10.367 -14.344 -15.07 1 98.81 95 VAL A C 1
ATOM 766 O O . VAL A 1 95 ? -9.711 -15.367 -15.242 1 98.81 95 VAL A O 1
ATOM 769 N N . GLY A 1 96 ? -11.195 -14.203 -14.102 1 98.81 96 GLY A N 1
ATOM 770 C CA . GLY A 1 96 ? -11.453 -15.32 -13.195 1 98.81 96 GLY A CA 1
ATOM 771 C C . GLY A 1 96 ? -12.641 -15.086 -12.289 1 98.81 96 GLY A C 1
ATOM 772 O O . GLY A 1 96 ? -13.289 -14.039 -12.359 1 98.81 96 GLY A O 1
ATOM 773 N N . ASP A 1 97 ? -12.945 -16.109 -11.508 1 98.94 97 ASP A N 1
ATOM 774 C CA . ASP A 1 97 ? -14.039 -16.047 -10.531 1 98.94 97 ASP A CA 1
ATOM 775 C C . ASP A 1 97 ? -13.523 -15.617 -9.164 1 98.94 97 ASP A C 1
ATOM 777 O O . ASP A 1 97 ? -12.68 -16.297 -8.57 1 98.94 97 ASP A O 1
ATOM 781 N N . LEU A 1 98 ? -14.047 -14.531 -8.703 1 98.94 98 LEU A N 1
ATOM 782 C CA . LEU A 1 98 ? -13.742 -14.031 -7.371 1 98.94 98 LEU A CA 1
ATOM 783 C C . LEU A 1 98 ? -14.875 -14.359 -6.398 1 98.94 98 LEU A C 1
ATOM 785 O O . LEU A 1 98 ? -16.047 -14.109 -6.699 1 98.94 98 LEU A O 1
ATOM 789 N N . THR A 1 99 ? -14.516 -14.977 -5.305 1 98.94 99 THR A N 1
ATOM 790 C CA . THR A 1 99 ? -15.469 -15.266 -4.238 1 98.94 99 THR A CA 1
ATOM 791 C C . THR A 1 99 ? -15.125 -14.469 -2.977 1 98.94 99 THR A C 1
ATOM 793 O O . THR A 1 99 ? -14.008 -14.562 -2.467 1 98.94 99 THR A O 1
ATOM 796 N N . ILE A 1 100 ? -16.016 -13.719 -2.543 1 98.75 100 ILE A N 1
ATOM 797 C CA . ILE A 1 100 ? -15.945 -12.977 -1.287 1 98.75 100 ILE A CA 1
ATOM 798 C C . ILE A 1 100 ? -17.25 -13.125 -0.522 1 98.75 100 ILE A C 1
ATOM 800 O O . ILE A 1 100 ? -18.344 -12.93 -1.085 1 98.75 100 ILE A O 1
ATOM 804 N N . LYS A 1 101 ? -17.109 -13.445 0.757 1 98.19 101 LYS A N 1
ATOM 805 C CA . LYS A 1 101 ? -18.25 -13.531 1.652 1 98.19 101 LYS A CA 1
ATOM 806 C C . LYS A 1 101 ? -19.359 -14.406 1.049 1 98.19 101 LYS A C 1
ATOM 808 O O . LYS A 1 101 ? -20.531 -14.023 1.049 1 98.19 101 LYS A O 1
ATOM 813 N N . GLY A 1 102 ? -18.984 -15.43 0.37 1 96.94 102 GLY A N 1
ATOM 814 C CA . GLY A 1 102 ? -19.906 -16.438 -0.132 1 96.94 102 GLY A CA 1
ATOM 815 C C . GLY A 1 102 ? -20.5 -16.078 -1.483 1 96.94 102 GLY A C 1
ATOM 816 O O . GLY A 1 102 ? -21.266 -16.859 -2.059 1 96.94 102 GLY A O 1
ATOM 817 N N . GLU A 1 103 ? -20.172 -14.961 -2.072 1 98.19 103 GLU A N 1
ATOM 818 C CA . GLU A 1 103 ? -20.625 -14.523 -3.389 1 98.19 103 GLU A CA 1
ATOM 819 C C . GLU A 1 103 ? -19.531 -14.664 -4.434 1 98.19 103 GLU A C 1
ATOM 821 O O . GLU A 1 103 ? -18.375 -14.281 -4.188 1 98.19 103 GLU A O 1
ATOM 826 N N . THR A 1 104 ? -19.906 -15.266 -5.523 1 98.81 104 THR A N 1
ATOM 827 C CA . THR A 1 104 ? -18.922 -15.453 -6.586 1 98.81 104 THR A CA 1
ATOM 828 C C . THR A 1 104 ? -19.312 -14.641 -7.82 1 98.81 104 THR A C 1
ATOM 830 O O . THR A 1 104 ? -20.453 -14.664 -8.258 1 98.81 104 THR A O 1
ATOM 833 N N . HIS A 1 105 ? -18.391 -13.883 -8.359 1 98.88 105 HIS A N 1
ATOM 834 C CA . HIS A 1 105 ? -18.547 -13.133 -9.594 1 98.88 105 HIS A CA 1
ATOM 835 C C . HIS A 1 105 ? -17.297 -13.211 -10.461 1 98.88 105 HIS A C 1
ATOM 837 O O . HIS A 1 105 ? -16.188 -13.289 -9.945 1 98.88 105 HIS A O 1
ATOM 843 N N . GLU A 1 106 ? -17.562 -13.172 -11.789 1 98.88 106 GLU A N 1
ATOM 844 C CA . GLU A 1 106 ? -16.422 -13.07 -12.703 1 98.88 106 GLU A CA 1
ATOM 845 C C . GLU A 1 106 ? -15.852 -11.656 -12.719 1 98.88 106 GLU A C 1
ATOM 847 O O . GLU A 1 106 ? -16.594 -10.68 -12.766 1 98.88 106 GLU A O 1
ATOM 852 N N . GLU A 1 107 ? -14.562 -11.578 -12.578 1 98.88 107 GLU A N 1
ATOM 853 C CA . GLU A 1 107 ? -13.852 -10.305 -12.602 1 98.88 107 GLU A CA 1
ATOM 854 C C . GLU A 1 107 ? -12.734 -10.32 -13.641 1 98.88 107 GLU A C 1
ATOM 856 O O . GLU A 1 107 ? -12.258 -11.391 -14.039 1 98.88 107 GLU A O 1
ATOM 861 N N . THR A 1 108 ? -12.359 -9.18 -14.102 1 98.88 108 THR A N 1
ATOM 862 C CA . THR A 1 108 ? -11.18 -8.953 -14.93 1 98.88 108 THR A CA 1
ATOM 863 C C . THR A 1 108 ? -10.219 -7.973 -14.258 1 98.88 108 THR A C 1
ATOM 865 O O . THR A 1 108 ? -10.633 -6.887 -13.836 1 98.88 108 THR A O 1
ATOM 868 N N . PHE A 1 109 ? -8.977 -8.375 -14.133 1 98.88 109 PHE A N 1
ATOM 869 C CA . PHE A 1 109 ? -7.973 -7.531 -13.508 1 98.88 109 PHE A CA 1
ATOM 870 C C . PHE A 1 109 ? -6.754 -7.371 -14.414 1 98.88 109 PHE A C 1
ATOM 872 O O . PHE A 1 109 ? -6.582 -8.133 -15.367 1 98.88 109 PHE A O 1
ATOM 879 N N . ASP A 1 110 ? -5.945 -6.352 -14.164 1 98.81 110 ASP A N 1
ATOM 880 C CA . ASP A 1 110 ? -4.695 -6.137 -14.883 1 98.81 110 ASP A CA 1
ATOM 881 C C . ASP A 1 110 ? -3.594 -7.051 -14.344 1 98.81 110 ASP A C 1
ATOM 883 O O . ASP A 1 110 ? -3.498 -7.277 -13.141 1 98.81 110 ASP A O 1
ATOM 887 N N . VAL A 1 111 ? -2.723 -7.523 -15.273 1 97.81 111 VAL A N 1
ATOM 888 C CA . VAL A 1 111 ? -1.583 -8.344 -14.875 1 97.81 111 VAL A CA 1
ATOM 889 C C . VAL A 1 111 ? -0.295 -7.75 -15.445 1 97.81 111 VAL A C 1
ATOM 891 O O . VAL A 1 111 ? -0.263 -7.305 -16.594 1 97.81 111 VAL A O 1
ATOM 894 N N . GLU A 1 112 ? 0.666 -7.672 -14.609 1 97.19 112 GLU A N 1
ATOM 895 C CA . GLU A 1 112 ? 2.029 -7.355 -15.023 1 97.19 112 GLU A CA 1
ATOM 896 C C . GLU A 1 112 ? 2.959 -8.547 -14.812 1 97.19 112 GLU A C 1
ATOM 898 O O . GLU A 1 112 ? 3.016 -9.117 -13.719 1 97.19 112 GLU A O 1
ATOM 903 N N . PHE A 1 113 ? 3.555 -8.984 -15.859 1 94.62 113 PHE A N 1
ATOM 904 C CA . PHE A 1 113 ? 4.555 -10.047 -15.859 1 94.62 113 PHE A CA 1
ATOM 905 C C . PHE A 1 113 ? 5.914 -9.508 -16.281 1 94.62 113 PHE A C 1
ATOM 907 O O . PHE A 1 113 ? 6.062 -8.977 -17.391 1 94.62 113 PHE A O 1
ATOM 914 N N . ASN A 1 114 ? 6.949 -9.688 -15.406 1 88.25 114 ASN A N 1
ATOM 915 C CA . ASN A 1 114 ? 8.227 -9.047 -15.711 1 88.25 114 ASN A CA 1
ATOM 916 C C . ASN A 1 114 ? 9.312 -10.07 -16.031 1 88.25 114 ASN A C 1
ATOM 918 O O . ASN A 1 114 ? 10.5 -9.766 -15.953 1 88.25 114 ASN A O 1
ATOM 922 N N . GLY A 1 115 ? 8.891 -11.289 -16.281 1 91.56 115 GLY A N 1
ATOM 923 C CA . GLY A 1 115 ? 9.836 -12.289 -16.75 1 91.56 115 GLY A CA 1
ATOM 924 C C . GLY A 1 115 ? 10.406 -13.141 -15.633 1 91.56 115 GLY A C 1
ATOM 925 O O . GLY A 1 115 ? 9.703 -13.453 -14.664 1 91.56 115 GLY A O 1
ATOM 926 N N . VAL A 1 116 ? 11.531 -13.695 -15.922 1 93.5 116 VAL A N 1
ATOM 927 C CA . VAL A 1 116 ? 12.219 -14.594 -15.008 1 9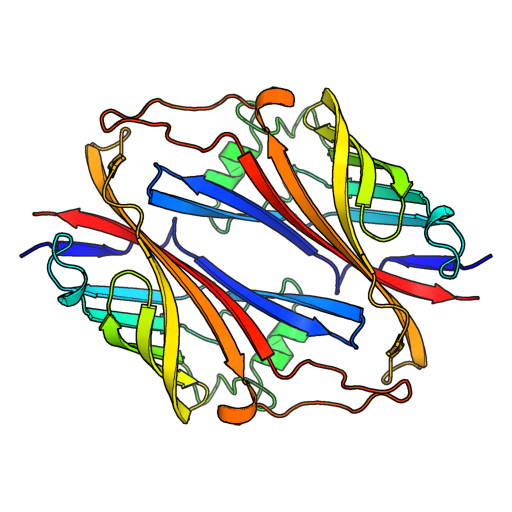3.5 116 VAL A CA 1
ATOM 928 C C . VAL A 1 116 ? 13.609 -14.047 -14.695 1 93.5 116 VAL A C 1
ATOM 930 O O . VAL A 1 116 ? 14.305 -13.539 -15.578 1 93.5 116 VAL A O 1
ATOM 933 N N . SER A 1 117 ? 13.969 -14.141 -13.414 1 94.38 117 SER A N 1
ATOM 934 C CA . SER A 1 117 ? 15.281 -13.703 -12.953 1 94.38 117 SER A CA 1
ATOM 935 C C . SER A 1 117 ? 15.961 -14.781 -12.117 1 94.38 117 SER A C 1
ATOM 937 O O . SER A 1 117 ? 15.297 -15.695 -11.602 1 94.38 117 SER A O 1
ATOM 939 N N . LYS A 1 118 ? 17.266 -14.664 -12.039 1 93.38 118 LYS A N 1
ATOM 940 C CA . LYS A 1 118 ? 18.031 -15.586 -11.195 1 93.38 118 LYS A CA 1
ATOM 941 C C . LYS A 1 118 ? 18.406 -14.93 -9.867 1 93.38 118 LYS A C 1
ATOM 943 O O . LYS A 1 118 ? 19 -13.852 -9.852 1 93.38 118 LYS A O 1
ATOM 948 N N . ASN A 1 119 ? 18.031 -15.562 -8.797 1 90.88 119 ASN A N 1
ATOM 949 C CA . ASN A 1 119 ? 18.438 -15.102 -7.473 1 90.88 119 ASN A CA 1
ATOM 950 C C . ASN A 1 119 ? 19.922 -15.281 -7.238 1 90.88 119 ASN A C 1
ATOM 952 O O . ASN A 1 119 ? 20.438 -16.406 -7.262 1 90.88 119 ASN A O 1
ATOM 956 N N . PRO A 1 120 ? 20.641 -14.281 -6.988 1 89.06 120 PRO A N 1
ATOM 957 C CA . PRO A 1 120 ? 22.094 -14.383 -6.883 1 89.06 120 PRO A CA 1
ATOM 958 C C . PRO A 1 120 ? 22.547 -15.047 -5.586 1 89.06 120 PRO A C 1
ATOM 960 O O . PRO A 1 120 ? 23.688 -15.484 -5.48 1 89.06 120 PRO A O 1
ATOM 963 N N . MET A 1 121 ? 21.688 -15.07 -4.652 1 84.62 121 MET A N 1
ATOM 964 C CA . MET A 1 121 ? 22.047 -15.609 -3.35 1 84.62 121 MET A CA 1
ATOM 965 C C . MET A 1 121 ? 22 -17.141 -3.361 1 84.62 121 MET A C 1
ATOM 967 O O . MET A 1 121 ? 22.844 -17.797 -2.758 1 84.62 121 MET A O 1
ATOM 971 N N . ASN A 1 122 ? 21 -17.734 -4.051 1 88.06 122 ASN A N 1
ATOM 972 C CA . ASN A 1 122 ? 20.844 -19.188 -3.975 1 88.06 122 ASN A CA 1
ATOM 973 C C . ASN A 1 122 ? 20.781 -19.812 -5.363 1 88.06 122 ASN A C 1
ATOM 975 O O . ASN A 1 122 ? 20.641 -21.031 -5.488 1 88.06 122 ASN A O 1
ATOM 979 N N . GLY A 1 123 ? 20.719 -19.031 -6.375 1 89.88 123 GLY A N 1
ATOM 980 C CA . GLY A 1 123 ? 20.781 -19.5 -7.75 1 89.88 123 GLY A CA 1
ATOM 981 C C . GLY A 1 123 ? 19.422 -19.906 -8.297 1 89.88 123 GLY A C 1
ATOM 982 O O . GLY A 1 123 ? 19.312 -20.312 -9.453 1 89.88 123 GLY A O 1
ATOM 983 N N . GLN A 1 124 ? 18.453 -19.688 -7.543 1 92.38 124 GLN A N 1
ATOM 984 C CA . GLN A 1 124 ? 17.125 -20.125 -7.969 1 92.38 124 GLN A CA 1
ATOM 985 C C . GLN A 1 124 ? 16.531 -19.156 -9 1 92.38 124 GLN A C 1
ATOM 987 O O . GLN A 1 124 ? 16.703 -17.953 -8.883 1 92.38 124 GLN A O 1
ATOM 992 N N . GLN A 1 125 ? 15.852 -19.797 -9.969 1 94.19 125 GLN A N 1
ATOM 993 C CA . GLN A 1 125 ? 15.062 -18.984 -10.883 1 94.19 125 GLN A CA 1
ATOM 994 C C . GLN A 1 125 ? 13.766 -18.516 -10.219 1 94.19 125 GLN A C 1
ATOM 996 O O . GLN A 1 125 ? 13.078 -19.297 -9.57 1 94.19 125 GLN A O 1
ATOM 1001 N N . VAL A 1 126 ? 13.516 -17.219 -10.414 1 95.56 126 VAL A N 1
ATOM 1002 C CA . VAL A 1 126 ? 12.344 -16.641 -9.766 1 95.56 126 VAL A CA 1
ATOM 1003 C C . VAL A 1 126 ? 11.516 -15.867 -10.789 1 95.56 126 VAL A C 1
ATOM 1005 O O . VAL A 1 126 ? 12.055 -15.32 -11.75 1 95.56 126 VAL A O 1
ATOM 1008 N N . THR A 1 127 ? 10.25 -15.953 -10.609 1 95.94 127 THR A N 1
ATOM 1009 C CA . THR A 1 127 ? 9.328 -15.156 -11.406 1 95.94 127 THR A CA 1
ATOM 1010 C C . THR A 1 127 ? 8.305 -14.461 -10.516 1 95.94 127 THR A C 1
ATOM 1012 O O . THR A 1 127 ? 8.133 -14.82 -9.352 1 95.94 127 THR A O 1
ATOM 1015 N N . GLY A 1 128 ? 7.719 -13.422 -11.062 1 96 128 GLY A N 1
ATOM 1016 C CA . GLY A 1 128 ? 6.746 -12.648 -10.305 1 96 128 GLY A CA 1
ATOM 1017 C C . GLY A 1 128 ? 5.609 -12.117 -11.156 1 96 128 GLY A C 1
ATOM 1018 O O . GLY A 1 128 ? 5.781 -11.891 -12.359 1 96 128 GLY A O 1
ATOM 1019 N N . PHE A 1 129 ? 4.48 -11.93 -10.555 1 97.25 129 PHE A N 1
ATOM 1020 C CA . PHE A 1 129 ? 3.283 -11.352 -11.156 1 97.25 129 PHE A CA 1
ATOM 1021 C C . PHE A 1 129 ? 2.689 -10.281 -10.25 1 97.25 129 PHE A C 1
ATOM 1023 O O . PHE A 1 129 ? 2.646 -10.445 -9.031 1 97.25 129 PHE A O 1
ATOM 1030 N N . ILE A 1 130 ? 2.236 -9.203 -10.875 1 97.94 130 ILE A N 1
ATOM 1031 C CA . ILE A 1 130 ? 1.474 -8.18 -10.172 1 97.94 130 ILE A CA 1
ATOM 1032 C C . ILE A 1 130 ? 0.068 -8.086 -10.758 1 97.94 130 ILE A C 1
ATOM 1034 O O . ILE A 1 130 ? -0.094 -7.895 -11.969 1 97.94 130 ILE A O 1
ATOM 1038 N N . VAL A 1 131 ? -0.884 -8.258 -9.898 1 98.44 131 VAL A N 1
ATOM 1039 C CA . VAL A 1 131 ? -2.285 -8.125 -10.289 1 98.44 131 VAL A CA 1
ATOM 1040 C C . VAL A 1 131 ? -2.902 -6.918 -9.586 1 98.44 131 VAL A C 1
ATOM 1042 O O . VAL A 1 131 ? -2.752 -6.75 -8.375 1 98.44 131 VAL A O 1
ATOM 1045 N N . SER A 1 132 ? -3.555 -6.105 -10.336 1 98.75 132 SER A N 1
ATOM 1046 C CA . SER A 1 132 ? -4.195 -4.922 -9.773 1 98.75 132 SER A CA 1
ATOM 1047 C C . SER A 1 132 ? -5.578 -4.703 -10.375 1 98.75 132 SER A C 1
ATOM 1049 O O . SER A 1 132 ? -5.859 -5.164 -11.484 1 98.75 132 SER A O 1
ATOM 1051 N N . GLY A 1 133 ? -6.371 -4.02 -9.594 1 98.75 133 GLY A N 1
ATOM 1052 C CA . GLY A 1 133 ? -7.715 -3.723 -10.062 1 98.75 133 GLY A CA 1
ATOM 1053 C C . GLY A 1 133 ? -8.586 -3.059 -9.016 1 98.75 133 GLY A C 1
ATOM 1054 O O . GLY A 1 133 ? -8.07 -2.527 -8.023 1 98.75 133 GLY A O 1
ATOM 1055 N N . THR A 1 134 ? -9.836 -2.963 -9.375 1 98.88 134 THR A N 1
ATOM 1056 C CA . THR A 1 134 ? -10.867 -2.375 -8.523 1 98.88 134 THR A CA 1
ATOM 1057 C C . THR A 1 134 ? -12.039 -3.334 -8.344 1 98.88 134 THR A C 1
ATOM 1059 O O . THR A 1 134 ? -12.477 -3.969 -9.305 1 98.88 134 THR A O 1
ATOM 1062 N N . ILE A 1 135 ? -12.469 -3.488 -7.156 1 98.81 135 ILE A N 1
ATOM 1063 C CA . ILE A 1 135 ? -13.602 -4.34 -6.836 1 98.81 135 ILE A CA 1
ATOM 1064 C C . ILE A 1 135 ? -14.742 -3.492 -6.281 1 98.81 135 ILE A C 1
ATOM 1066 O O . ILE A 1 135 ? -14.531 -2.652 -5.402 1 98.81 135 ILE A O 1
ATOM 1070 N N . ASN A 1 136 ? -15.922 -3.648 -6.789 1 98.75 136 ASN A N 1
ATOM 1071 C CA . ASN A 1 136 ? -17.125 -3.098 -6.184 1 98.75 136 ASN A CA 1
ATOM 1072 C C . ASN A 1 136 ? -17.609 -3.947 -5.008 1 98.75 136 ASN A C 1
ATOM 1074 O O . ASN A 1 136 ? -18.156 -5.031 -5.203 1 98.75 136 ASN A O 1
ATOM 1078 N N . ARG A 1 137 ? -17.453 -3.455 -3.801 1 98.62 137 ARG A N 1
ATOM 1079 C CA . ARG A 1 137 ? -17.719 -4.266 -2.617 1 98.62 137 ARG A CA 1
ATOM 1080 C C . ARG A 1 137 ? -19.203 -4.59 -2.496 1 98.62 137 ARG A C 1
ATOM 1082 O O . ARG A 1 137 ? -19.578 -5.605 -1.909 1 98.62 137 ARG A O 1
ATOM 1089 N N . GLU A 1 138 ? -20.031 -3.809 -3.105 1 98.06 138 GLU A N 1
ATOM 1090 C CA . GLU A 1 138 ? -21.469 -4.039 -3.002 1 98.06 138 GLU A CA 1
ATOM 1091 C C . GLU A 1 138 ? -21.891 -5.266 -3.807 1 98.06 138 GLU A C 1
ATOM 1093 O O . GLU A 1 138 ? -22.906 -5.898 -3.5 1 98.06 138 GLU A O 1
ATOM 1098 N N . LYS A 1 139 ? -21.172 -5.609 -4.852 1 98.12 139 LYS A N 1
ATOM 1099 C CA . LYS A 1 139 ? -21.422 -6.832 -5.617 1 98.12 139 LYS A CA 1
ATOM 1100 C C . LYS A 1 139 ? -21.328 -8.062 -4.727 1 98.12 139 LYS A C 1
ATOM 1102 O O . LYS A 1 139 ? -21.844 -9.125 -5.066 1 98.12 139 LYS A O 1
ATOM 1107 N N . TYR A 1 140 ? -20.688 -7.926 -3.604 1 98.56 140 TYR A N 1
ATOM 1108 C CA . TYR A 1 140 ? -20.422 -9.078 -2.748 1 98.56 140 TYR A CA 1
ATOM 1109 C C . TYR A 1 140 ? -21.172 -8.961 -1.429 1 98.56 140 TYR A C 1
ATOM 1111 O O . TYR A 1 140 ? -20.797 -9.586 -0.433 1 98.56 140 TYR A O 1
ATOM 1119 N N . GLY A 1 141 ? -22.062 -8.148 -1.41 1 97.75 141 GLY A N 1
ATOM 1120 C CA . GLY A 1 141 ? -22.969 -8.031 -0.272 1 97.75 141 GLY A CA 1
ATOM 1121 C C . GLY A 1 141 ? -22.375 -7.242 0.879 1 97.75 141 GLY A C 1
ATOM 1122 O O . GLY A 1 141 ? -22.859 -7.316 2.008 1 97.75 141 GLY A O 1
ATOM 1123 N N . ILE A 1 142 ? -21.359 -6.547 0.671 1 98.38 142 ILE A N 1
ATOM 1124 C CA . ILE A 1 142 ? -20.766 -5.691 1.69 1 98.38 142 ILE A CA 1
ATOM 1125 C C . ILE A 1 142 ? -21.234 -4.254 1.502 1 98.38 142 ILE A C 1
ATOM 1127 O O . ILE A 1 142 ? -20.641 -3.492 0.731 1 98.38 142 ILE A O 1
ATOM 1131 N N . ASN A 1 143 ? -22.25 -3.898 2.293 1 97.38 143 ASN A N 1
ATOM 1132 C CA . ASN A 1 143 ? -22.984 -2.676 1.996 1 97.38 143 ASN A CA 1
ATOM 1133 C C . ASN A 1 143 ? -22.938 -1.695 3.166 1 97.38 143 ASN A C 1
ATOM 1135 O O . ASN A 1 143 ? -23.594 -0.659 3.139 1 97.38 143 ASN A O 1
ATOM 1139 N N . PHE A 1 144 ? -22.234 -2.08 4.238 1 97.44 144 PHE A N 1
ATOM 1140 C CA . PHE A 1 144 ? -22.141 -1.166 5.367 1 97.44 144 PHE A CA 1
ATOM 1141 C C . PHE A 1 144 ? -21.688 0.214 4.91 1 97.44 144 PHE A C 1
ATOM 1143 O O . PHE A 1 144 ? -20.609 0.355 4.312 1 97.44 144 PHE A O 1
ATOM 1150 N N . ASN A 1 145 ? -22.5 1.225 5.168 1 96.56 145 ASN A N 1
ATOM 1151 C CA . ASN A 1 145 ? -22.156 2.59 4.781 1 96.56 145 ASN A CA 1
ATOM 1152 C C . ASN A 1 145 ? -23.047 3.611 5.484 1 96.56 145 ASN A C 1
ATOM 1154 O O . ASN A 1 145 ? -23.984 3.24 6.191 1 96.56 145 ASN A O 1
ATOM 1158 N N . GLN A 1 146 ? -22.656 4.801 5.422 1 93.88 146 GLN A N 1
ATOM 1159 C CA . GLN A 1 146 ? -23.453 5.922 5.902 1 93.88 146 GLN A CA 1
ATOM 1160 C C . GLN A 1 146 ? -23.328 7.121 4.969 1 93.88 146 GLN A C 1
ATOM 1162 O O . GLN A 1 146 ? -22.234 7.449 4.508 1 93.88 146 GLN A O 1
ATOM 1167 N N . ALA A 1 147 ? -24.484 7.719 4.652 1 92.44 147 ALA A N 1
ATOM 1168 C CA . ALA A 1 147 ? -24.453 8.984 3.916 1 92.44 147 ALA A CA 1
ATOM 1169 C C . ALA A 1 147 ? -23.891 10.109 4.781 1 92.44 147 ALA A C 1
ATOM 1171 O O . ALA A 1 147 ? -24.141 10.156 5.984 1 92.44 147 ALA A O 1
ATOM 1172 N N . LEU A 1 148 ? -23.156 10.969 4.148 1 93.81 148 LEU A N 1
ATOM 1173 C CA . LEU A 1 148 ? -22.609 12.109 4.863 1 93.81 148 LEU A CA 1
ATOM 1174 C C . LEU A 1 148 ? -23.484 13.344 4.684 1 93.81 148 LEU A C 1
ATOM 1176 O O . LEU A 1 148 ? -24.047 13.562 3.611 1 93.81 148 LEU A O 1
ATOM 1180 N N . GLU A 1 149 ? -23.562 14.172 5.664 1 90.06 149 GLU A N 1
ATOM 1181 C CA . GLU A 1 149 ? -24.297 15.422 5.574 1 90.06 149 GLU A CA 1
ATOM 1182 C C . GLU A 1 149 ? -23.719 16.328 4.496 1 90.06 149 GLU A C 1
ATOM 1184 O O . GLU A 1 149 ? -24.469 17.047 3.82 1 90.06 149 GLU A O 1
ATOM 1189 N N . THR A 1 150 ? -22.422 16.344 4.332 1 86.31 150 THR A N 1
ATOM 1190 C CA . THR A 1 150 ? -21.734 17.188 3.379 1 86.31 150 THR A CA 1
ATOM 1191 C C . THR A 1 150 ? -21.828 16.625 1.967 1 86.31 150 THR A C 1
ATOM 1193 O O . THR A 1 150 ? -21.281 17.203 1.021 1 86.31 150 THR A O 1
ATOM 1196 N N . GLY A 1 151 ? -22.531 15.523 1.767 1 89.19 151 GLY A N 1
ATOM 1197 C CA . GLY A 1 151 ? -22.609 14.867 0.474 1 89.19 151 GLY A CA 1
ATOM 1198 C C . GLY A 1 151 ? -21.641 13.711 0.334 1 89.19 151 GLY A C 1
ATOM 1199 O O . GLY A 1 151 ? -20.516 13.773 0.848 1 89.19 151 GLY A O 1
ATOM 1200 N N . GLY A 1 152 ? -22.125 12.672 -0.28 1 92.62 152 GLY A N 1
ATOM 1201 C CA . GLY A 1 152 ? -21.297 11.5 -0.454 1 92.62 152 GLY A CA 1
ATOM 1202 C C . GLY A 1 152 ? -21.547 10.43 0.591 1 92.62 152 GLY A C 1
ATOM 1203 O O . GLY A 1 152 ? -22.656 10.297 1.096 1 92.62 152 GLY A O 1
ATOM 1204 N N . VAL A 1 153 ? -20.531 9.578 0.748 1 94.44 153 VAL A N 1
ATOM 1205 C CA . VAL A 1 153 ? -20.703 8.43 1.624 1 94.44 153 VAL A CA 1
ATOM 1206 C C . VAL A 1 153 ? -19.469 8.258 2.506 1 94.44 153 VAL A C 1
ATOM 1208 O O . VAL A 1 153 ? -18.391 8.789 2.193 1 94.44 153 VAL A O 1
ATOM 1211 N N . MET A 1 154 ? -19.594 7.59 3.637 1 95.38 154 MET A N 1
ATOM 1212 C CA . MET A 1 154 ? -18.531 7.344 4.598 1 95.38 154 MET A CA 1
ATOM 1213 C C . MET A 1 154 ? -17.422 6.5 3.975 1 95.38 154 MET A C 1
ATOM 1215 O O . MET A 1 154 ? -16.234 6.816 4.113 1 95.38 154 MET A O 1
ATOM 1219 N N . LEU A 1 155 ? -17.828 5.383 3.307 1 96.81 155 LEU A N 1
ATOM 1220 C CA . LEU A 1 155 ? -16.891 4.496 2.629 1 96.81 155 LEU A CA 1
ATOM 1221 C C . LEU A 1 155 ? -17.172 4.445 1.132 1 96.81 155 LEU A C 1
ATOM 1223 O O . LEU A 1 155 ? -18.328 4.316 0.719 1 96.81 155 LEU A O 1
ATOM 1227 N N . GLY A 1 156 ? -16.141 4.59 0.341 1 97 156 GLY A N 1
ATOM 1228 C CA . GLY A 1 156 ? -16.328 4.371 -1.085 1 97 156 GLY A CA 1
ATOM 1229 C C . GLY A 1 156 ? -16.859 2.988 -1.411 1 97 156 GLY A C 1
ATOM 1230 O O . GLY A 1 156 ? -16.719 2.059 -0.615 1 97 156 GLY A O 1
ATOM 1231 N N . LYS A 1 157 ? -17.422 2.906 -2.635 1 97.25 157 LYS A N 1
ATOM 1232 C CA . LYS A 1 157 ? -17.906 1.624 -3.135 1 97.25 157 LYS A CA 1
ATOM 1233 C C . LYS A 1 157 ? -16.766 0.781 -3.697 1 97.25 157 LYS A C 1
ATOM 1235 O O . LYS A 1 157 ? -16.781 -0.447 -3.59 1 97.25 157 LYS A O 1
ATOM 1240 N N . ASN A 1 158 ? -15.852 1.44 -4.332 1 98.5 158 ASN A N 1
ATOM 1241 C CA . ASN A 1 158 ? -14.742 0.802 -5.035 1 98.5 158 ASN A CA 1
ATOM 1242 C C . ASN A 1 158 ? -13.555 0.571 -4.109 1 98.5 158 ASN A C 1
ATOM 1244 O O . ASN A 1 158 ? -13.07 1.505 -3.465 1 98.5 158 ASN A O 1
ATOM 1248 N N . VAL A 1 159 ? -13.086 -0.655 -4.023 1 98.81 159 VAL A N 1
ATOM 1249 C CA . VAL A 1 159 ? -11.859 -1.032 -3.332 1 98.81 159 VAL A CA 1
ATOM 1250 C C . VAL A 1 159 ? -10.742 -1.278 -4.352 1 98.81 159 VAL A C 1
ATOM 1252 O O . VAL A 1 159 ? -10.852 -2.172 -5.191 1 98.81 159 VAL A O 1
ATOM 1255 N N . LYS A 1 160 ? -9.742 -0.471 -4.316 1 98.75 160 LYS A N 1
ATOM 1256 C CA . LYS A 1 160 ? -8.57 -0.715 -5.156 1 98.75 160 LYS A CA 1
ATOM 1257 C C . LYS A 1 160 ? -7.598 -1.679 -4.477 1 98.75 160 LYS A C 1
ATOM 1259 O O . LYS A 1 160 ? -7.426 -1.64 -3.256 1 98.75 160 LYS A O 1
ATOM 1264 N N . PHE A 1 161 ? -6.969 -2.523 -5.332 1 98.81 161 PHE A N 1
ATOM 1265 C CA . PHE A 1 161 ? -6.004 -3.449 -4.746 1 98.81 161 PHE A CA 1
ATOM 1266 C C . PHE A 1 161 ? -4.82 -3.664 -5.68 1 98.81 161 PHE A C 1
ATOM 1268 O O . PHE A 1 161 ? -4.906 -3.363 -6.875 1 98.81 161 PHE A O 1
ATOM 1275 N N . GLU A 1 162 ? -3.74 -4.035 -5.117 1 98.62 162 GLU A N 1
ATOM 1276 C CA . GLU A 1 162 ? -2.564 -4.566 -5.801 1 98.62 162 GLU A CA 1
ATOM 1277 C C . GLU A 1 162 ? -2.035 -5.816 -5.098 1 98.62 162 GLU A C 1
ATOM 1279 O O . GLU A 1 162 ? -1.8 -5.801 -3.889 1 98.62 162 GLU A O 1
ATOM 1284 N N . ALA A 1 163 ? -1.896 -6.871 -5.805 1 98.19 163 ALA A N 1
ATOM 1285 C CA . ALA A 1 163 ? -1.354 -8.133 -5.309 1 98.19 163 ALA A CA 1
ATOM 1286 C C . ALA A 1 163 ? -0.09 -8.523 -6.07 1 98.19 163 ALA A C 1
ATOM 1288 O O . ALA A 1 163 ? -0.082 -8.547 -7.305 1 98.19 163 ALA A O 1
ATOM 1289 N N . SER A 1 164 ? 0.913 -8.758 -5.359 1 97.88 164 SER A N 1
ATOM 1290 C CA . SER A 1 164 ? 2.156 -9.258 -5.938 1 97.88 164 SER A CA 1
ATOM 1291 C C . SER A 1 164 ? 2.451 -10.68 -5.469 1 97.88 164 SER A C 1
ATOM 1293 O O . SER A 1 164 ? 2.35 -10.977 -4.277 1 97.88 164 SER A O 1
ATOM 1295 N N . ALA A 1 165 ? 2.775 -11.555 -6.395 1 97.62 165 ALA A N 1
ATOM 1296 C CA . ALA A 1 165 ? 3.131 -12.945 -6.094 1 97.62 165 ALA A CA 1
ATOM 1297 C C . ALA A 1 165 ? 4.465 -13.312 -6.73 1 97.62 165 ALA A C 1
ATOM 1299 O O . ALA A 1 165 ? 4.672 -13.102 -7.93 1 97.62 165 ALA A O 1
ATOM 1300 N N . GLU A 1 166 ? 5.32 -13.812 -5.926 1 97.56 166 GLU A N 1
ATOM 1301 C CA . GLU A 1 166 ? 6.617 -14.297 -6.387 1 97.56 166 GLU A CA 1
ATOM 1302 C C . GLU A 1 166 ? 6.715 -15.812 -6.254 1 97.56 166 GLU A C 1
ATOM 1304 O O . GLU A 1 166 ? 6.188 -16.391 -5.301 1 97.56 166 GLU A O 1
ATOM 1309 N N . PHE A 1 167 ? 7.34 -16.406 -7.211 1 97.31 167 PHE A N 1
ATOM 1310 C CA . PHE A 1 167 ? 7.535 -17.844 -7.242 1 97.31 167 PHE A CA 1
ATOM 1311 C C . PHE A 1 167 ? 8.984 -18.188 -7.559 1 97.31 167 PHE A C 1
ATOM 1313 O O . PHE A 1 167 ? 9.609 -17.547 -8.398 1 97.31 167 PHE A O 1
ATOM 1320 N N . SER A 1 168 ? 9.469 -19.172 -6.887 1 96.5 168 SER A N 1
ATOM 1321 C CA . SER A 1 168 ? 10.617 -19.875 -7.461 1 96.5 168 SER A CA 1
ATOM 1322 C C . SER A 1 168 ? 10.172 -20.938 -8.453 1 96.5 168 SER A C 1
ATOM 1324 O O . SER A 1 168 ? 9.133 -21.594 -8.258 1 96.5 168 SER A O 1
ATOM 1326 N N . ILE A 1 169 ? 11.008 -21.062 -9.516 1 94.56 169 ILE A N 1
ATOM 1327 C CA . ILE A 1 169 ? 10.578 -21.969 -10.578 1 94.56 169 ILE A CA 1
ATOM 1328 C C . ILE A 1 169 ? 11.625 -23.062 -10.766 1 94.56 169 ILE A C 1
ATOM 1330 O O . ILE A 1 169 ? 12.828 -22.812 -10.68 1 94.56 169 ILE A O 1
ATOM 1334 N N . ASP A 1 170 ? 11.094 -24.328 -10.828 1 89.31 170 ASP A N 1
ATOM 1335 C CA . ASP A 1 170 ? 11.922 -25.469 -11.164 1 89.31 170 ASP A CA 1
ATOM 1336 C C . ASP A 1 170 ? 11.477 -26.109 -12.484 1 89.31 170 ASP A C 1
ATOM 1338 O O . ASP A 1 170 ? 10.281 -26.281 -12.719 1 89.31 170 ASP A O 1
ATOM 1342 N N . ASN A 1 171 ? 12.391 -26.156 -13.477 1 74.44 171 ASN A N 1
ATOM 1343 C CA . ASN A 1 171 ? 12.109 -26.844 -14.734 1 74.44 171 ASN A CA 1
ATOM 1344 C C . ASN A 1 171 ? 12.383 -28.344 -14.625 1 74.44 171 ASN A C 1
ATOM 1346 O O . ASN A 1 171 ? 13.297 -28.75 -13.906 1 74.44 171 ASN A O 1
ATOM 1350 N N . MET B 1 1 ? -7.184 31.156 13.477 1 76.12 1 MET B N 1
ATOM 1351 C CA . MET B 1 1 ? -6.434 30.312 12.562 1 76.12 1 MET B CA 1
ATOM 1352 C C . MET B 1 1 ? -6.887 28.859 12.68 1 76.12 1 MET B C 1
ATOM 1354 O O . MET B 1 1 ? -7.324 28.422 13.742 1 76.12 1 MET B O 1
ATOM 1358 N N . THR B 1 2 ? -6.988 28.172 11.477 1 86.94 2 THR B N 1
ATOM 1359 C CA . THR B 1 2 ? -7.449 26.781 11.492 1 86.94 2 THR B CA 1
ATOM 1360 C C . THR B 1 2 ? -6.496 25.906 12.297 1 86.94 2 THR B C 1
ATOM 1362 O O . THR B 1 2 ? -5.273 26.031 12.18 1 86.94 2 THR B O 1
ATOM 1365 N N . LYS B 1 3 ? -7.023 25.25 13.242 1 94.31 3 LYS B N 1
ATOM 1366 C CA . LYS B 1 3 ? -6.242 24.266 13.977 1 94.31 3 LYS B CA 1
ATOM 1367 C C . LYS B 1 3 ? -6.391 22.875 13.359 1 94.31 3 LYS B C 1
ATOM 1369 O O . LYS B 1 3 ? -7.508 22.391 13.156 1 94.31 3 LYS B O 1
ATOM 1374 N N . PHE B 1 4 ? -5.238 22.297 13.031 1 97.06 4 PHE B N 1
ATOM 1375 C CA . PHE B 1 4 ? -5.211 20.953 12.461 1 97.06 4 PHE B CA 1
ATOM 1376 C C . PHE B 1 4 ? -4.801 19.922 13.516 1 97.06 4 PHE B C 1
ATOM 1378 O O . PHE B 1 4 ? -3.717 20.031 14.094 1 97.06 4 PHE B O 1
ATOM 1385 N N . ASN B 1 5 ? -5.586 18.969 13.766 1 97.38 5 ASN B N 1
ATOM 1386 C CA . ASN B 1 5 ? -5.27 17.859 14.656 1 97.38 5 ASN B CA 1
ATOM 1387 C C . ASN B 1 5 ? -5.016 16.562 13.883 1 97.38 5 ASN B C 1
ATOM 1389 O O . ASN B 1 5 ? -5.938 16 13.281 1 97.38 5 ASN B O 1
ATOM 1393 N N . PHE B 1 6 ? -3.828 16.109 13.945 1 97.88 6 PHE B N 1
ATOM 1394 C CA . PHE B 1 6 ? -3.418 14.945 13.172 1 97.88 6 PHE B CA 1
ATOM 1395 C C . PHE B 1 6 ? -4.125 13.688 13.664 1 97.88 6 PHE B C 1
ATOM 1397 O O . PHE B 1 6 ? -4.152 13.414 14.867 1 97.88 6 PHE B O 1
ATOM 1404 N N . ASP B 1 7 ? -4.77 12.984 12.781 1 96.44 7 ASP B N 1
ATOM 1405 C CA . ASP B 1 7 ? -5.438 11.719 13.055 1 96.44 7 ASP B CA 1
ATOM 1406 C C . ASP B 1 7 ? -4.578 10.539 12.609 1 96.44 7 ASP B C 1
ATOM 1408 O O . ASP B 1 7 ? -4.656 10.109 11.453 1 96.44 7 ASP B O 1
ATOM 1412 N N . GLN B 1 8 ? -3.793 9.977 13.406 1 95.75 8 GLN B N 1
ATOM 1413 C CA . GLN B 1 8 ? -2.85 8.906 13.086 1 95.75 8 GLN B CA 1
ATOM 1414 C C . GLN B 1 8 ? -3.58 7.652 12.625 1 95.75 8 GLN B C 1
ATOM 1416 O O . GLN B 1 8 ? -3.096 6.934 11.75 1 95.75 8 GLN B O 1
ATOM 1421 N N . VAL B 1 9 ? -4.703 7.41 13.203 1 93.31 9 VAL B N 1
ATOM 1422 C CA . VAL B 1 9 ? -5.457 6.188 12.961 1 93.31 9 VAL B CA 1
ATOM 1423 C C . VAL B 1 9 ? -5.859 6.113 11.492 1 93.31 9 VAL B C 1
ATOM 1425 O O . VAL B 1 9 ? -5.879 5.031 10.898 1 93.31 9 VAL B O 1
ATOM 1428 N N . HIS B 1 10 ? -6.203 7.238 10.883 1 95.19 10 HIS B N 1
ATOM 1429 C CA . HIS B 1 10 ? -6.668 7.281 9.5 1 95.19 10 HIS B CA 1
ATOM 1430 C C . HIS B 1 10 ? -5.586 7.828 8.57 1 95.19 10 HIS B C 1
ATOM 1432 O O . HIS B 1 10 ? -5.895 8.461 7.555 1 95.19 10 HIS B O 1
ATOM 1438 N N . SER B 1 11 ? -4.402 7.648 8.969 1 97.19 11 SER B N 1
ATOM 1439 C CA . SER B 1 11 ? -3.244 8.047 8.172 1 97.19 11 SER B CA 1
ATOM 1440 C C . SER B 1 11 ? -2.307 6.867 7.938 1 97.19 11 SER B C 1
ATOM 1442 O O . SER B 1 11 ? -2.287 5.918 8.719 1 97.19 11 SER B O 1
ATOM 1444 N N . ASP B 1 12 ? -1.542 6.941 6.832 1 97.56 12 ASP B N 1
ATOM 1445 C CA . ASP B 1 12 ? -0.634 5.844 6.512 1 97.56 12 ASP B CA 1
ATOM 1446 C C . ASP B 1 12 ? 0.495 6.316 5.598 1 97.56 12 ASP B C 1
ATOM 1448 O O . ASP B 1 12 ? 0.355 7.32 4.898 1 97.56 12 ASP B O 1
ATOM 1452 N N . ILE B 1 13 ? 1.603 5.641 5.664 1 98.12 13 ILE B N 1
ATOM 1453 C CA . ILE B 1 13 ? 2.725 5.781 4.742 1 98.12 13 ILE B CA 1
ATOM 1454 C C . ILE B 1 13 ? 3.141 4.41 4.223 1 98.12 13 ILE B C 1
ATOM 1456 O O . ILE B 1 13 ? 3.551 3.541 4.996 1 98.12 13 ILE B O 1
ATOM 1460 N N . GLN B 1 14 ? 3.068 4.234 2.934 1 98.19 14 GLN B N 1
ATOM 1461 C CA . GLN B 1 14 ? 3.447 2.977 2.293 1 98.19 14 GLN B CA 1
ATOM 1462 C C . GLN B 1 14 ? 4.5 3.205 1.212 1 98.19 14 GLN B C 1
ATOM 1464 O O . GLN B 1 14 ? 4.551 4.277 0.606 1 98.19 14 GLN B O 1
ATOM 1469 N N . PHE B 1 15 ? 5.273 2.16 1.009 1 98.62 15 PHE B N 1
ATOM 1470 C CA . PHE B 1 15 ? 6.27 2.221 -0.057 1 98.62 15 PHE B CA 1
ATOM 1471 C C . PHE B 1 15 ? 6.371 0.883 -0.779 1 98.62 15 PHE B C 1
ATOM 1473 O O . PHE B 1 15 ? 5.855 -0.129 -0.297 1 98.62 15 PHE B O 1
ATOM 1480 N N . LYS B 1 16 ? 6.934 0.886 -1.914 1 98.25 16 LYS B N 1
ATOM 1481 C CA . LYS B 1 16 ? 7.27 -0.323 -2.662 1 98.25 16 LYS B CA 1
ATOM 1482 C C . LYS B 1 16 ? 8.539 -0.129 -3.479 1 98.25 16 LYS B C 1
ATOM 1484 O O . LYS B 1 16 ? 8.828 0.978 -3.941 1 98.25 16 LYS B O 1
ATOM 1489 N N . ILE B 1 17 ? 9.258 -1.144 -3.67 1 98.31 17 ILE B N 1
ATOM 1490 C CA . ILE B 1 17 ? 10.508 -1.131 -4.418 1 98.31 17 ILE B CA 1
ATOM 1491 C C . ILE B 1 17 ? 10.609 -2.391 -5.273 1 98.31 17 ILE B C 1
ATOM 1493 O O . ILE B 1 17 ? 10.211 -3.477 -4.844 1 98.31 17 ILE B O 1
ATOM 1497 N N . LYS B 1 18 ? 11.141 -2.211 -6.465 1 96.56 18 LYS B N 1
ATOM 1498 C CA . LYS B 1 18 ? 11.359 -3.365 -7.332 1 96.56 18 LYS B CA 1
ATOM 1499 C C . LYS B 1 18 ? 12.406 -4.309 -6.738 1 96.56 18 LYS B C 1
ATOM 1501 O O . LYS B 1 18 ? 13.438 -3.863 -6.234 1 96.56 18 LYS B O 1
ATOM 1506 N N . HIS B 1 19 ? 12.117 -5.605 -6.828 1 96.56 19 HIS B N 1
ATOM 1507 C CA . HIS B 1 19 ? 12.961 -6.652 -6.27 1 96.56 19 HIS B CA 1
ATOM 1508 C C . HIS B 1 19 ? 13.312 -7.695 -7.324 1 96.56 19 HIS B C 1
ATOM 1510 O O . HIS B 1 19 ? 12.438 -8.188 -8.039 1 96.56 19 HIS B O 1
ATOM 1516 N N . LEU B 1 20 ? 14.586 -8.023 -7.566 1 94.19 20 LEU B N 1
ATOM 1517 C CA . LEU B 1 20 ? 15.148 -8.992 -8.508 1 94.19 20 LEU B CA 1
ATOM 1518 C C . LEU B 1 20 ? 14.641 -8.734 -9.922 1 94.19 20 LEU B C 1
ATOM 1520 O O . LEU B 1 20 ? 14.531 -9.664 -10.727 1 94.19 20 LEU B O 1
ATOM 1524 N N . MET B 1 21 ? 14.117 -7.574 -10.117 1 92.62 21 MET B N 1
ATOM 1525 C CA . MET B 1 21 ? 13.648 -7.086 -11.406 1 92.62 21 MET B CA 1
ATOM 1526 C C . MET B 1 21 ? 12.266 -7.652 -11.727 1 92.62 21 MET B C 1
ATOM 1528 O O . MET B 1 21 ? 11.594 -7.176 -12.648 1 92.62 21 MET B O 1
ATOM 1532 N N . VAL B 1 22 ? 11.766 -8.57 -11.031 1 93.06 22 VAL B N 1
ATOM 1533 C CA . VAL B 1 22 ? 10.578 -9.297 -11.469 1 93.06 22 VAL B CA 1
ATOM 1534 C C . VAL B 1 22 ? 9.469 -9.141 -10.43 1 93.06 22 VAL B C 1
ATOM 1536 O O . VAL B 1 22 ? 8.297 -9.414 -10.719 1 93.06 22 VAL B O 1
ATOM 1539 N N . SER B 1 23 ? 9.797 -8.711 -9.273 1 93.94 23 SER B N 1
ATOM 1540 C CA . SER B 1 23 ? 8.844 -8.609 -8.172 1 93.94 23 SER B CA 1
ATOM 1541 C C . SER B 1 23 ? 9.008 -7.293 -7.418 1 93.94 23 SER B C 1
ATOM 1543 O O . SER B 1 23 ? 9.719 -6.391 -7.879 1 93.94 23 SER B O 1
ATOM 1545 N N . GLN B 1 24 ? 8.172 -7.23 -6.367 1 95.81 24 GLN B N 1
ATOM 1546 C CA . GLN B 1 24 ? 8.258 -6.035 -5.531 1 95.81 24 GLN B CA 1
ATOM 1547 C C . GLN B 1 24 ? 8.195 -6.395 -4.051 1 95.81 24 GLN B C 1
ATOM 1549 O O . GLN B 1 24 ? 7.594 -7.402 -3.674 1 95.81 24 GLN B O 1
ATOM 1554 N N . VAL B 1 25 ? 8.852 -5.582 -3.316 1 96.31 25 VAL B N 1
ATOM 1555 C CA . VAL B 1 25 ? 8.711 -5.586 -1.864 1 96.31 25 VAL B CA 1
ATOM 1556 C C . VAL B 1 25 ? 7.945 -4.34 -1.414 1 96.31 25 VAL B C 1
ATOM 1558 O O . VAL B 1 25 ? 8.203 -3.236 -1.897 1 96.31 25 VAL B O 1
ATOM 1561 N N . LYS B 1 26 ? 6.965 -4.547 -0.574 1 97.62 26 LYS B N 1
ATOM 1562 C CA . LYS B 1 26 ? 6.168 -3.443 -0.047 1 97.62 26 LYS B CA 1
ATOM 1563 C C . LYS B 1 26 ? 6.316 -3.332 1.468 1 97.62 26 LYS B C 1
ATOM 1565 O O . LYS B 1 26 ? 6.695 -4.297 2.133 1 97.62 26 LYS B O 1
ATOM 1570 N N . GLY B 1 27 ? 6.02 -2.145 1.946 1 97.62 27 GLY B N 1
ATOM 1571 C CA . GLY B 1 27 ? 6.066 -1.933 3.385 1 97.62 27 GLY B CA 1
ATOM 1572 C C . GLY B 1 27 ? 5.402 -0.641 3.82 1 97.62 27 GLY B C 1
ATOM 1573 O O . GLY B 1 27 ? 4.852 0.09 2.992 1 97.62 27 GLY B O 1
ATOM 1574 N N . THR B 1 28 ? 5.367 -0.488 5.109 1 98.25 28 THR B N 1
ATOM 1575 C CA . THR B 1 28 ? 4.805 0.698 5.746 1 98.25 28 THR B CA 1
ATOM 1576 C C . THR B 1 28 ? 5.672 1.146 6.918 1 98.25 28 THR B C 1
ATOM 1578 O O . THR B 1 28 ? 6.633 0.464 7.285 1 98.25 28 THR B O 1
ATOM 1581 N N . PHE B 1 29 ? 5.461 2.34 7.395 1 98.5 29 PHE B N 1
ATOM 1582 C CA . PHE B 1 29 ? 5.98 2.797 8.68 1 98.5 29 PHE B CA 1
ATOM 1583 C C . PHE B 1 29 ? 4.859 2.916 9.703 1 98.5 29 PHE B C 1
ATOM 1585 O O . PHE B 1 29 ? 3.828 3.539 9.438 1 98.5 29 PHE B O 1
ATOM 1592 N N . LYS B 1 30 ? 5.117 2.41 10.906 1 97.5 30 LYS B N 1
ATOM 1593 C CA . LYS B 1 30 ? 4.055 2.33 11.906 1 97.5 30 LYS B CA 1
ATOM 1594 C C . LYS B 1 30 ? 4.035 3.576 12.789 1 97.5 30 LYS B C 1
ATOM 1596 O O . LYS B 1 30 ? 3.033 3.857 13.445 1 97.5 30 LYS B O 1
ATOM 1601 N N . GLN B 1 31 ? 5.125 4.207 12.828 1 98.25 31 GLN B N 1
ATOM 1602 C CA . GLN B 1 31 ? 5.215 5.383 13.688 1 98.25 31 GLN B CA 1
ATOM 1603 C C . GLN B 1 31 ? 5.621 6.617 12.891 1 98.25 31 GLN B C 1
ATOM 1605 O O . GLN B 1 31 ? 6.73 6.68 12.352 1 98.25 31 GLN B O 1
ATOM 1610 N N . PHE B 1 32 ? 4.754 7.602 12.828 1 98.62 32 PHE B N 1
ATOM 1611 C CA . PHE B 1 32 ? 4.98 8.875 12.148 1 98.62 32 PHE B CA 1
ATOM 1612 C C . PHE B 1 32 ? 4.008 9.93 12.648 1 98.62 32 PHE B C 1
ATOM 1614 O O . PHE B 1 32 ? 3.035 9.617 13.344 1 98.62 32 PHE B O 1
ATOM 1621 N N . ASP B 1 33 ? 4.371 11.148 12.328 1 98.62 33 ASP B N 1
ATOM 1622 C CA . ASP B 1 33 ? 3.559 12.297 12.703 1 98.62 33 ASP B CA 1
ATOM 1623 C C . ASP B 1 33 ? 3.629 13.391 11.641 1 98.62 33 ASP B C 1
ATOM 1625 O O . ASP B 1 33 ? 4.648 13.547 10.961 1 98.62 33 ASP B O 1
ATOM 1629 N N . VAL B 1 34 ? 2.537 14.094 11.508 1 98.56 34 VAL B N 1
ATOM 1630 C CA . VAL B 1 34 ? 2.494 15.219 10.594 1 98.56 34 VAL B CA 1
ATOM 1631 C C . VAL B 1 34 ? 1.904 16.438 11.297 1 98.56 34 VAL B C 1
ATOM 1633 O O . VAL B 1 34 ? 0.769 16.391 11.773 1 98.56 34 VAL B O 1
ATOM 1636 N N . GLN B 1 35 ? 2.67 17.453 11.336 1 98.56 35 GLN B N 1
ATOM 1637 C CA . GLN B 1 35 ? 2.193 18.766 11.773 1 98.56 35 GLN B CA 1
ATOM 1638 C C . GLN B 1 35 ? 1.832 19.641 10.586 1 98.56 35 GLN B C 1
ATOM 1640 O O . GLN B 1 35 ? 2.609 19.766 9.633 1 98.56 35 GLN B O 1
ATOM 1645 N N . LEU B 1 36 ? 0.677 20.219 10.633 1 97.62 36 LEU B N 1
ATOM 1646 C CA . LEU B 1 36 ? 0.181 21.062 9.547 1 97.62 36 LEU B CA 1
ATOM 1647 C C . LEU B 1 36 ? -0.324 22.391 10.078 1 97.62 36 LEU B C 1
ATOM 1649 O O . LEU B 1 36 ? -1.02 22.438 11.102 1 97.62 36 LEU B O 1
ATOM 1653 N N . ASP B 1 37 ? 0.081 23.469 9.414 1 97.12 37 ASP B N 1
ATOM 1654 C CA . ASP B 1 37 ? -0.371 24.812 9.711 1 97.12 37 ASP B CA 1
ATOM 1655 C C . ASP B 1 37 ? -0.784 25.547 8.438 1 97.12 37 ASP B C 1
ATOM 1657 O O . ASP B 1 37 ? -0.345 25.203 7.344 1 97.12 37 ASP B O 1
ATOM 1661 N N . GLY B 1 38 ? -1.623 26.625 8.625 1 95.81 38 GLY B N 1
ATOM 1662 C CA . GLY B 1 38 ? -2.072 27.422 7.5 1 95.81 38 GLY B CA 1
ATOM 1663 C C . GLY B 1 38 ? -3.582 27.516 7.402 1 95.81 38 GLY B C 1
ATOM 1664 O O . GLY B 1 38 ? -4.289 27.281 8.383 1 95.81 38 GLY B O 1
ATOM 1665 N N . ASP B 1 39 ? -4.047 28 6.207 1 93.94 39 ASP B N 1
ATOM 1666 C CA . ASP B 1 39 ? -5.465 28.172 5.898 1 93.94 39 ASP B CA 1
ATOM 1667 C C . ASP B 1 39 ? -5.934 27.109 4.91 1 93.94 39 ASP B C 1
ATOM 1669 O O . ASP B 1 39 ? -5.457 27.047 3.775 1 93.94 39 ASP B O 1
ATOM 1673 N N . ILE B 1 40 ? -6.844 26.234 5.398 1 91.62 40 ILE B N 1
ATOM 1674 C CA . ILE B 1 40 ? -7.324 25.141 4.57 1 91.62 40 ILE B CA 1
ATOM 1675 C C . ILE B 1 40 ? -7.98 25.688 3.307 1 91.62 40 ILE B C 1
ATOM 1677 O O . ILE B 1 40 ? -8.133 24.984 2.312 1 91.62 40 ILE B O 1
ATOM 1681 N N . ASN B 1 41 ? -8.336 26.938 3.297 1 91.62 41 ASN B N 1
ATOM 1682 C CA . ASN B 1 41 ? -8.969 27.562 2.145 1 91.62 41 ASN B CA 1
ATOM 1683 C C . ASN B 1 41 ? -7.945 28.203 1.207 1 91.62 41 ASN B C 1
ATOM 1685 O O . ASN B 1 41 ? -8.305 28.734 0.161 1 91.62 41 ASN B O 1
ATOM 1689 N N . ASP B 1 42 ? -6.75 28.172 1.584 1 93.25 42 ASP B N 1
ATOM 1690 C CA . ASP B 1 42 ? -5.625 28.625 0.774 1 93.25 42 ASP B CA 1
ATOM 1691 C C . ASP B 1 42 ? -4.465 27.641 0.827 1 93.25 42 ASP B C 1
ATOM 1693 O O . ASP B 1 42 ? -3.551 27.781 1.642 1 93.25 42 ASP B O 1
ATOM 1697 N N . LEU B 1 43 ? -4.438 26.719 -0.021 1 92.44 43 LEU B N 1
ATOM 1698 C CA . LEU B 1 43 ? -3.473 25.625 -0.025 1 92.44 43 LEU B CA 1
ATOM 1699 C C . LEU B 1 43 ? -2.045 26.156 -0.03 1 92.44 43 LEU B C 1
ATOM 1701 O O . LEU B 1 43 ? -1.146 25.547 0.552 1 92.44 43 LEU B O 1
ATOM 1705 N N . THR B 1 44 ? -1.86 27.25 -0.704 1 94.88 44 THR B N 1
ATOM 1706 C CA . THR B 1 44 ? -0.509 27.781 -0.846 1 94.88 44 THR B CA 1
ATOM 1707 C C . THR B 1 44 ? 0.018 28.297 0.494 1 94.88 44 THR B C 1
ATOM 1709 O O . THR B 1 44 ? 1.218 28.531 0.646 1 94.88 44 THR B O 1
ATOM 1712 N N . SER B 1 45 ? -0.837 28.469 1.444 1 95.94 45 SER B N 1
ATOM 1713 C CA . SER B 1 45 ? -0.435 28.953 2.762 1 95.94 45 SER B CA 1
ATOM 1714 C C . SER B 1 45 ? 0.023 27.797 3.654 1 95.94 45 SER B C 1
ATOM 1716 O O . SER B 1 45 ? 0.628 28.016 4.703 1 95.94 45 SER B O 1
ATOM 1718 N N . LEU B 1 46 ? -0.27 26.578 3.285 1 95.81 46 LEU B N 1
ATOM 1719 C CA . LEU B 1 46 ? -0.061 25.422 4.148 1 95.81 46 LEU B CA 1
ATOM 1720 C C . LEU B 1 46 ? 1.425 25.109 4.285 1 95.81 46 LEU B C 1
ATOM 1722 O O . LEU B 1 46 ? 2.176 25.203 3.311 1 95.81 46 LEU B O 1
ATOM 1726 N N . LYS B 1 47 ? 1.802 24.766 5.473 1 97.25 47 LYS B N 1
ATOM 1727 C CA . LYS B 1 47 ? 3.127 24.281 5.836 1 97.25 47 LYS B CA 1
ATOM 1728 C C . LYS B 1 47 ? 3.031 23.016 6.68 1 97.25 47 LYS B C 1
ATOM 1730 O O . LYS B 1 47 ? 2.281 22.969 7.66 1 97.25 47 LYS B O 1
ATOM 1735 N N . ALA B 1 48 ? 3.801 22.062 6.266 1 98.12 48 ALA B N 1
ATOM 1736 C CA . ALA B 1 48 ? 3.752 20.797 6.996 1 98.12 48 ALA B CA 1
ATOM 1737 C C . ALA B 1 48 ? 5.152 20.312 7.359 1 98.12 48 ALA B C 1
ATOM 1739 O O . ALA B 1 48 ? 6.113 20.578 6.629 1 98.12 48 ALA B O 1
ATOM 1740 N N . THR B 1 49 ? 5.266 19.688 8.469 1 98.81 49 THR B N 1
ATOM 1741 C CA . THR B 1 49 ? 6.414 18.891 8.859 1 98.81 49 THR B CA 1
ATOM 1742 C C . THR B 1 49 ? 5.996 17.438 9.141 1 98.81 49 THR B C 1
ATOM 1744 O O . THR B 1 49 ? 5.23 17.188 10.07 1 98.81 49 THR B O 1
ATOM 1747 N N . ALA B 1 50 ? 6.473 16.531 8.336 1 98.88 50 ALA B N 1
ATOM 1748 C CA . ALA B 1 50 ? 6.277 15.109 8.57 1 98.88 50 ALA B CA 1
ATOM 1749 C C . ALA B 1 50 ? 7.508 14.484 9.219 1 98.88 50 ALA B C 1
ATOM 1751 O O . ALA B 1 50 ? 8.641 14.75 8.805 1 98.88 50 ALA B O 1
ATOM 1752 N N . THR B 1 51 ? 7.297 13.727 10.25 1 98.94 51 THR B N 1
ATOM 1753 C CA . THR B 1 51 ? 8.352 12.984 10.938 1 98.94 51 THR B CA 1
ATOM 1754 C C . THR B 1 51 ? 8.039 11.492 10.953 1 98.94 51 THR B C 1
ATOM 1756 O O . THR B 1 51 ? 6.953 11.086 11.367 1 98.94 51 THR B O 1
ATOM 1759 N N . ILE B 1 52 ? 8.992 10.703 10.461 1 98.88 52 ILE B N 1
ATOM 1760 C CA . ILE B 1 52 ? 8.859 9.25 10.406 1 98.88 52 ILE B CA 1
ATOM 1761 C C . ILE B 1 52 ? 9.953 8.602 11.258 1 98.88 52 ILE B C 1
ATOM 1763 O O . ILE B 1 52 ? 11.109 9.016 11.219 1 98.88 52 ILE B O 1
ATOM 1767 N N . ILE B 1 53 ? 9.602 7.691 12.078 1 98.88 53 ILE B N 1
ATOM 1768 C CA . ILE B 1 53 ? 10.555 6.883 12.828 1 98.88 53 ILE B CA 1
ATOM 1769 C C . ILE B 1 53 ? 10.945 5.652 12.016 1 98.88 53 ILE B C 1
ATOM 1771 O O . ILE B 1 53 ? 10.195 4.68 11.945 1 98.88 53 ILE B O 1
ATOM 1775 N N . PRO B 1 54 ? 12.141 5.691 11.492 1 98.81 54 PRO B N 1
ATOM 1776 C CA . PRO B 1 54 ? 12.477 4.656 10.516 1 98.81 54 PRO B CA 1
ATOM 1777 C C . PRO B 1 54 ? 12.57 3.262 11.133 1 98.81 54 PRO B C 1
ATOM 1779 O O . PRO B 1 54 ? 12.359 2.26 10.445 1 98.81 54 PRO B O 1
ATOM 1782 N N . SER B 1 55 ? 12.812 3.156 12.445 1 98.75 55 SER B N 1
ATOM 1783 C CA . SER B 1 55 ? 12.898 1.854 13.102 1 98.75 55 SER B CA 1
ATOM 1784 C C . SER B 1 55 ? 11.531 1.176 13.164 1 98.75 55 SER B C 1
ATOM 1786 O O . SER B 1 55 ? 11.438 -0.014 13.469 1 98.75 55 SER B O 1
ATOM 1788 N N . SER B 1 56 ? 10.477 1.903 12.805 1 98.62 56 SER B N 1
ATOM 1789 C CA . SER B 1 56 ? 9.133 1.347 12.852 1 98.62 56 SER B CA 1
ATOM 1790 C C . SER B 1 56 ? 8.758 0.687 11.531 1 98.62 56 SER B C 1
ATOM 1792 O O . SER B 1 56 ? 7.605 0.31 11.32 1 98.62 56 SER B O 1
ATOM 1794 N N . ILE B 1 57 ? 9.664 0.565 10.594 1 98.56 57 ILE B N 1
ATOM 1795 C CA . ILE B 1 57 ? 9.414 -0.026 9.281 1 98.56 57 ILE B CA 1
ATOM 1796 C C . ILE B 1 57 ? 8.852 -1.437 9.453 1 98.56 57 ILE B C 1
ATOM 1798 O O . ILE B 1 57 ? 9.289 -2.182 10.336 1 98.56 57 ILE B O 1
ATOM 1802 N N . ASP B 1 58 ? 7.895 -1.752 8.633 1 97.94 58 ASP B N 1
ATOM 1803 C CA . ASP B 1 58 ? 7.254 -3.064 8.641 1 97.94 58 ASP B CA 1
ATOM 1804 C C . ASP B 1 58 ? 7.004 -3.557 7.219 1 97.94 58 ASP B C 1
ATOM 1806 O O . ASP B 1 58 ? 6.148 -3.021 6.512 1 97.94 58 ASP B O 1
ATOM 1810 N N . THR B 1 59 ? 7.727 -4.57 6.742 1 97.31 59 THR B N 1
ATOM 1811 C CA . THR B 1 59 ? 7.539 -5.207 5.441 1 97.31 59 THR B CA 1
ATOM 1812 C C . THR B 1 59 ? 6.918 -6.594 5.602 1 97.31 59 THR B C 1
ATOM 1814 O O . THR B 1 59 ? 6.941 -7.398 4.672 1 97.31 59 THR B O 1
ATOM 1817 N N . GLN B 1 60 ? 6.484 -6.914 6.82 1 94.5 60 GLN B N 1
ATOM 1818 C CA . GLN B 1 60 ? 5.875 -8.188 7.191 1 94.5 60 GLN B CA 1
ATOM 1819 C C . GLN B 1 60 ? 6.895 -9.32 7.152 1 94.5 60 GLN B C 1
ATOM 1821 O O . GLN B 1 60 ? 6.535 -10.477 6.934 1 94.5 60 GLN B O 1
ATOM 1826 N N . ASN B 1 61 ? 8.156 -9.039 7.219 1 96.62 61 ASN B N 1
ATOM 1827 C CA . ASN B 1 61 ? 9.273 -9.969 7.336 1 96.62 61 ASN B CA 1
ATOM 1828 C C . ASN B 1 61 ? 10.312 -9.477 8.344 1 96.62 61 ASN B C 1
ATOM 1830 O O . ASN B 1 61 ? 11.039 -8.516 8.07 1 96.62 61 ASN B O 1
ATOM 1834 N N . GLU B 1 62 ? 10.383 -10.164 9.453 1 97.31 62 GLU B N 1
ATOM 1835 C CA . GLU B 1 62 ? 11.195 -9.695 10.57 1 97.31 62 GLU B CA 1
ATOM 1836 C C . GLU B 1 62 ? 12.672 -9.602 10.18 1 97.31 62 GLU B C 1
ATOM 1838 O O . GLU B 1 62 ? 13.359 -8.648 10.547 1 97.31 62 GLU B O 1
ATOM 1843 N N . ASP B 1 63 ? 13.172 -10.633 9.523 1 97.62 63 ASP B N 1
ATOM 1844 C CA . ASP B 1 63 ? 14.57 -10.609 9.109 1 97.62 63 ASP B CA 1
ATOM 1845 C C . ASP B 1 63 ? 14.859 -9.422 8.195 1 97.62 63 ASP B C 1
ATOM 1847 O O . ASP B 1 63 ? 15.852 -8.719 8.367 1 97.62 63 ASP B O 1
ATOM 1851 N N . ARG B 1 64 ? 14.039 -9.234 7.195 1 97.81 64 ARG B N 1
ATOM 1852 C CA . ARG B 1 64 ? 14.18 -8.094 6.297 1 97.81 64 ARG B CA 1
ATOM 1853 C C . ARG B 1 64 ? 14.086 -6.777 7.059 1 97.81 64 ARG B C 1
ATOM 1855 O O . ARG B 1 64 ? 14.891 -5.867 6.844 1 97.81 64 ARG B O 1
ATOM 1862 N N . ASP B 1 65 ? 13.148 -6.656 7.938 1 98.56 65 ASP B N 1
ATOM 1863 C CA . ASP B 1 65 ? 12.984 -5.43 8.711 1 98.56 65 ASP B CA 1
ATOM 1864 C C . ASP B 1 65 ? 14.227 -5.137 9.547 1 98.56 65 ASP B C 1
ATOM 1866 O O . ASP B 1 65 ? 14.664 -3.986 9.641 1 98.56 65 ASP B O 1
ATOM 1870 N N . ASN B 1 66 ? 14.773 -6.176 10.172 1 98.69 66 ASN B N 1
ATOM 1871 C CA . ASN B 1 66 ? 16 -5.992 10.938 1 98.69 66 ASN B CA 1
ATOM 1872 C C . ASN B 1 66 ? 17.141 -5.512 10.047 1 98.69 66 ASN B C 1
ATOM 1874 O O . ASN B 1 66 ? 17.922 -4.637 10.438 1 98.69 66 ASN B O 1
ATOM 1878 N N . HIS B 1 67 ? 17.266 -6.102 8.914 1 98.44 67 HIS B N 1
ATOM 1879 C CA . HIS B 1 67 ? 18.297 -5.66 7.977 1 98.44 67 HIS B CA 1
ATOM 1880 C C . HIS B 1 67 ? 18.078 -4.207 7.57 1 98.44 67 HIS B C 1
ATOM 1882 O O . HIS B 1 67 ? 19.031 -3.424 7.531 1 98.44 67 HIS B O 1
ATOM 1888 N N . LEU B 1 68 ? 16.812 -3.781 7.312 1 98.69 68 LEU B N 1
ATOM 1889 C CA . LEU B 1 68 ? 16.5 -2.418 6.898 1 98.69 68 LEU B CA 1
ATOM 1890 C C . LEU B 1 68 ? 16.844 -1.421 8 1 98.69 68 LEU B C 1
ATOM 1892 O O . LEU B 1 68 ? 17.156 -0.263 7.719 1 98.69 68 LEU B O 1
ATOM 1896 N N . ARG B 1 69 ? 16.875 -1.798 9.211 1 98.75 69 ARG B N 1
ATOM 1897 C CA . ARG B 1 69 ? 17.219 -0.93 10.336 1 98.75 69 ARG B CA 1
ATOM 1898 C C . ARG B 1 69 ? 18.719 -0.774 10.477 1 98.75 69 ARG B C 1
ATOM 1900 O O . ARG B 1 69 ? 19.203 0.128 11.172 1 98.75 69 ARG B O 1
ATOM 1907 N N . SER B 1 70 ? 19.453 -1.618 9.844 1 98.56 70 SER B N 1
ATOM 1908 C CA . SER B 1 70 ? 20.922 -1.594 9.945 1 98.56 70 SER B CA 1
ATOM 1909 C C . SER B 1 70 ? 21.516 -0.453 9.133 1 98.56 70 SER B C 1
ATOM 1911 O O . SER B 1 70 ? 20.781 0.268 8.445 1 98.56 70 SER B O 1
ATOM 1913 N N . ASN B 1 71 ? 22.859 -0.391 9.117 1 98.06 71 ASN B N 1
ATOM 1914 C CA . ASN B 1 71 ? 23.562 0.699 8.445 1 98.06 71 ASN B CA 1
ATOM 1915 C C . ASN B 1 71 ? 23.609 0.49 6.934 1 98.06 71 ASN B C 1
ATOM 1917 O O . ASN B 1 71 ? 23.953 1.408 6.188 1 98.06 71 ASN B O 1
ATOM 1921 N N . ASP B 1 72 ? 23.312 -0.69 6.406 1 98 72 ASP B N 1
ATOM 1922 C CA . ASP B 1 72 ? 23.188 -0.91 4.969 1 98 72 ASP B CA 1
ATOM 1923 C C . ASP B 1 72 ? 22.047 -0.079 4.391 1 98 72 ASP B C 1
ATOM 1925 O O . ASP B 1 72 ? 22.031 0.239 3.201 1 98 72 ASP B O 1
ATOM 1929 N N . PHE B 1 73 ? 21.109 0.272 5.25 1 98.38 73 PHE B N 1
ATOM 1930 C CA . PHE B 1 73 ? 19.938 1.02 4.809 1 98.38 73 PHE B CA 1
ATOM 1931 C C . PHE B 1 73 ? 19.734 2.262 5.672 1 98.38 73 PHE B C 1
ATOM 1933 O O . PHE B 1 73 ? 20.453 3.254 5.516 1 98.38 73 PHE B O 1
ATOM 1940 N N . PHE B 1 74 ? 18.875 2.193 6.727 1 98.62 74 PHE B N 1
ATOM 1941 C CA . PHE B 1 74 ? 18.484 3.422 7.406 1 98.62 74 PHE B CA 1
ATOM 1942 C C . PHE B 1 74 ? 19.453 3.746 8.539 1 98.62 74 PHE B C 1
ATOM 1944 O O . PHE B 1 74 ? 19.531 4.891 8.984 1 98.62 74 PHE B O 1
ATOM 1951 N N . GLY B 1 75 ? 20.219 2.729 9.109 1 98.38 75 GLY B N 1
ATOM 1952 C CA . GLY B 1 75 ? 21.078 2.98 10.25 1 98.38 75 GLY B CA 1
ATOM 1953 C C . GLY B 1 75 ? 20.359 3.639 11.406 1 98.38 75 GLY B C 1
ATOM 1954 O O . GLY B 1 75 ? 20.797 4.672 11.914 1 98.38 75 GLY B O 1
ATOM 1955 N N . THR B 1 76 ? 19.328 2.955 11.891 1 98.44 76 THR B N 1
ATOM 1956 C CA . THR B 1 76 ? 18.359 3.594 12.773 1 98.44 76 THR B CA 1
ATOM 1957 C C . THR B 1 76 ? 18.984 3.865 14.148 1 98.44 76 THR B C 1
ATOM 1959 O O . THR B 1 76 ? 18.453 4.664 14.922 1 98.44 76 THR B O 1
ATOM 1962 N N . GLU B 1 77 ? 20.031 3.256 14.516 1 97.62 77 GLU B N 1
ATOM 1963 C CA . GLU B 1 77 ? 20.703 3.531 15.773 1 97.62 77 GLU B CA 1
ATOM 1964 C C . GLU B 1 77 ? 21.234 4.961 15.82 1 97.62 77 GLU B C 1
ATOM 1966 O O . GLU B 1 77 ? 21.203 5.605 16.875 1 97.62 77 GLU B O 1
ATOM 1971 N N . ASP B 1 78 ? 21.672 5.508 14.719 1 97.44 78 ASP B N 1
ATOM 1972 C CA . ASP B 1 78 ? 22.266 6.84 14.648 1 97.44 78 ASP B CA 1
ATOM 1973 C C . ASP B 1 78 ? 21.312 7.832 13.992 1 97.44 78 ASP B C 1
ATOM 1975 O O . ASP B 1 78 ? 21.516 9.047 14.07 1 97.44 78 ASP B O 1
ATOM 1979 N N . ASN B 1 79 ? 20.344 7.289 13.305 1 98 79 ASN B N 1
ATOM 1980 C CA . ASN B 1 79 ? 19.344 8.078 12.602 1 98 79 ASN B CA 1
ATOM 1981 C C . ASN B 1 79 ? 17.922 7.688 13.031 1 98 79 ASN B C 1
ATOM 1983 O O . ASN B 1 79 ? 17.312 6.789 12.453 1 98 79 ASN B O 1
ATOM 1987 N N . ASP B 1 80 ? 17.359 8.445 13.906 1 98 80 ASP B N 1
ATOM 1988 C CA . ASP B 1 80 ? 16.141 7.984 14.547 1 98 80 ASP B CA 1
ATOM 1989 C C . ASP B 1 80 ? 14.914 8.641 13.93 1 98 80 ASP B C 1
ATOM 1991 O O . ASP B 1 80 ? 13.781 8.367 14.336 1 98 80 ASP B O 1
ATOM 1995 N N . LYS B 1 81 ? 15.195 9.547 12.922 1 98.62 81 LYS B N 1
ATOM 1996 C CA . LYS B 1 81 ? 14.055 10.188 12.273 1 98.62 81 LYS B CA 1
ATOM 1997 C C . LYS B 1 81 ? 14.32 10.422 10.789 1 98.62 81 LYS B C 1
ATOM 1999 O O . LYS B 1 81 ? 15.469 10.633 10.383 1 98.62 81 LYS B O 1
ATOM 2004 N N . MET B 1 82 ? 13.344 10.328 9.977 1 98.81 82 MET B N 1
ATOM 2005 C CA . MET B 1 82 ? 13.227 10.914 8.641 1 98.81 82 MET B CA 1
ATOM 2006 C C . MET B 1 82 ? 12.234 12.07 8.641 1 98.81 82 MET B C 1
ATOM 2008 O O . MET B 1 82 ? 11.18 11.984 9.273 1 98.81 82 MET B O 1
ATOM 2012 N N . THR B 1 83 ? 12.562 13.109 7.895 1 98.94 83 THR B N 1
ATOM 2013 C CA . THR B 1 83 ? 11.664 14.258 7.941 1 98.94 83 THR B CA 1
ATOM 2014 C C . THR B 1 83 ? 11.438 14.828 6.543 1 98.94 83 THR B C 1
ATOM 2016 O O . THR B 1 83 ? 12.297 14.703 5.668 1 98.94 83 THR B O 1
ATOM 2019 N N . PHE B 1 84 ? 10.344 15.32 6.336 1 98.94 84 PHE B N 1
ATOM 2020 C CA . PHE B 1 84 ? 10.016 16.172 5.199 1 98.94 84 PHE B CA 1
ATOM 2021 C C . PHE B 1 84 ? 9.422 17.484 5.668 1 98.94 84 PHE B C 1
ATOM 2023 O O . PHE B 1 84 ? 8.422 17.5 6.398 1 98.94 84 PHE B O 1
ATOM 2030 N N . VAL B 1 85 ? 10.008 18.594 5.266 1 98.88 85 VAL B N 1
ATOM 2031 C CA . VAL B 1 85 ? 9.57 19.938 5.641 1 98.88 85 VAL B CA 1
ATOM 2032 C C . VAL B 1 85 ? 9.164 20.719 4.391 1 98.88 85 VAL B C 1
ATOM 2034 O O . VAL B 1 85 ? 10 20.984 3.521 1 98.88 85 VAL B O 1
ATOM 2037 N N . THR B 1 86 ? 7.965 21.141 4.383 1 98.62 86 THR B N 1
ATOM 2038 C CA . THR B 1 86 ? 7.41 21.812 3.209 1 98.62 86 THR B CA 1
ATOM 2039 C C . THR B 1 86 ? 8.016 23.203 3.033 1 98.62 86 THR B C 1
ATOM 2041 O O . THR B 1 86 ? 8.211 23.922 4.012 1 98.62 86 THR B O 1
ATOM 2044 N N . LYS B 1 87 ? 8.258 23.5 1.815 1 98.38 87 LYS B N 1
ATOM 2045 C CA . LYS B 1 87 ? 8.672 24.844 1.429 1 98.38 87 LYS B CA 1
ATOM 2046 C C . LYS B 1 87 ? 7.562 25.562 0.652 1 98.38 87 LYS B C 1
ATOM 2048 O O . LYS B 1 87 ? 7.309 26.75 0.87 1 98.38 87 LYS B O 1
ATOM 2053 N N . GLU B 1 88 ? 7.004 24.797 -0.202 1 97.69 88 GLU B N 1
ATOM 2054 C CA . GLU B 1 88 ? 5.965 25.328 -1.076 1 97.69 88 GLU B CA 1
ATOM 2055 C C . GLU B 1 88 ? 4.938 24.266 -1.429 1 97.69 88 GLU B C 1
ATOM 2057 O O . GLU B 1 88 ? 5.289 23.094 -1.608 1 97.69 88 GLU B O 1
ATOM 2062 N N . ILE B 1 89 ? 3.705 24.719 -1.489 1 96.81 89 ILE B N 1
ATOM 2063 C CA . ILE B 1 89 ? 2.643 23.828 -1.948 1 96.81 89 ILE B CA 1
ATOM 2064 C C . ILE B 1 89 ? 1.768 24.547 -2.967 1 96.81 89 ILE B C 1
ATOM 2066 O O . ILE B 1 89 ? 1.459 25.734 -2.799 1 96.81 89 ILE B O 1
ATOM 2070 N N . ASN B 1 90 ? 1.477 23.922 -4.016 1 92.94 90 ASN B N 1
ATOM 2071 C CA . ASN B 1 90 ? 0.425 24.375 -4.926 1 92.94 90 ASN B CA 1
ATOM 2072 C C . ASN B 1 90 ? -0.695 23.344 -5.035 1 92.94 90 ASN B C 1
ATOM 2074 O O . ASN B 1 90 ? -0.836 22.469 -4.168 1 92.94 90 ASN B O 1
ATOM 2078 N N . GLU B 1 91 ? -1.487 23.406 -6.082 1 90.06 91 GLU B N 1
ATOM 2079 C CA . GLU B 1 91 ? -2.705 22.609 -6.145 1 90.06 91 GLU B CA 1
ATOM 2080 C C . GLU B 1 91 ? -2.385 21.125 -6.32 1 90.06 91 GLU B C 1
ATOM 2082 O O . GLU B 1 91 ? -3.15 20.266 -5.887 1 90.06 91 GLU B O 1
ATOM 2087 N N . ASN B 1 92 ? -1.218 20.891 -6.824 1 96.88 92 ASN B N 1
ATOM 2088 C CA . ASN B 1 92 ? -1.023 19.484 -7.141 1 96.88 92 ASN B CA 1
ATOM 2089 C C . ASN B 1 92 ? 0.37 19 -6.746 1 96.88 92 ASN B C 1
ATOM 2091 O O . ASN B 1 92 ? 0.709 17.844 -6.941 1 96.88 92 ASN B O 1
ATOM 2095 N N . GLN B 1 93 ? 1.204 19.906 -6.25 1 98.56 93 GLN B N 1
ATOM 2096 C CA . GLN B 1 93 ? 2.559 19.5 -5.895 1 98.56 93 GLN B CA 1
ATOM 2097 C C . GLN B 1 93 ? 2.992 20.125 -4.57 1 98.56 93 GLN B C 1
ATOM 2099 O O . GLN B 1 93 ? 2.512 21.188 -4.191 1 98.56 93 GLN B O 1
ATOM 2104 N N . VAL B 1 94 ? 3.916 19.469 -3.953 1 98.56 94 VAL B N 1
ATOM 2105 C CA . VAL B 1 94 ? 4.57 19.969 -2.756 1 98.56 94 VAL B CA 1
ATOM 2106 C C . VAL B 1 94 ? 6.086 19.875 -2.912 1 98.56 94 VAL B C 1
ATOM 2108 O O . VAL B 1 94 ? 6.605 18.859 -3.379 1 98.56 94 VAL B O 1
ATOM 2111 N N . VAL B 1 95 ? 6.723 20.969 -2.656 1 98.81 95 VAL B N 1
ATOM 2112 C CA . VAL B 1 95 ? 8.18 21.031 -2.629 1 98.81 95 VAL B CA 1
ATOM 2113 C C . VAL B 1 95 ? 8.664 21.141 -1.185 1 98.81 95 VAL B C 1
ATOM 2115 O O . VAL B 1 95 ? 8.094 21.875 -0.381 1 98.81 95 VAL B O 1
ATOM 2118 N N . GLY B 1 96 ? 9.664 20.406 -0.855 1 98.81 96 GLY B N 1
ATOM 2119 C CA . GLY B 1 96 ? 10.211 20.484 0.49 1 98.81 96 GLY B CA 1
ATOM 2120 C C . GLY B 1 96 ? 11.539 19.766 0.639 1 98.81 96 GLY B C 1
ATOM 2121 O O . GLY B 1 96 ? 12.047 19.188 -0.323 1 98.81 96 GLY B O 1
ATOM 2122 N N . ASP B 1 97 ? 12.109 19.891 1.839 1 98.94 97 ASP B N 1
ATOM 2123 C CA . ASP B 1 97 ? 13.359 19.219 2.172 1 98.94 97 ASP B CA 1
ATOM 2124 C C . ASP B 1 97 ? 13.109 17.859 2.818 1 98.94 97 ASP B C 1
ATOM 2126 O O . ASP B 1 97 ? 12.477 17.781 3.873 1 98.94 97 ASP B O 1
ATOM 2130 N N . LEU B 1 98 ? 13.609 16.859 2.172 1 98.94 98 LEU B N 1
ATOM 2131 C CA . LEU B 1 98 ? 13.539 15.492 2.699 1 98.94 98 LEU B CA 1
ATOM 2132 C C . LEU B 1 98 ? 14.875 15.086 3.311 1 98.94 98 LEU B C 1
ATOM 2134 O O . LEU B 1 98 ? 15.93 15.258 2.689 1 98.94 98 LEU B O 1
ATOM 2138 N N . THR B 1 99 ? 14.82 14.648 4.547 1 98.88 99 THR B N 1
ATOM 2139 C CA . THR B 1 99 ? 16 14.133 5.23 1 98.88 99 THR B CA 1
ATOM 2140 C C . THR B 1 99 ? 15.859 12.633 5.5 1 98.88 99 THR B C 1
ATOM 2142 O O . THR B 1 99 ? 14.891 12.203 6.129 1 98.88 99 THR B O 1
ATOM 2145 N N . ILE B 1 100 ? 16.75 11.898 5.012 1 98.75 100 ILE B N 1
ATOM 2146 C CA . ILE B 1 100 ? 16.859 10.469 5.262 1 98.75 100 ILE B CA 1
ATOM 2147 C C . ILE B 1 100 ? 18.312 10.117 5.578 1 98.75 100 ILE B C 1
ATOM 2149 O O . ILE B 1 100 ? 19.234 10.523 4.848 1 98.75 100 ILE B O 1
ATOM 2153 N N . LYS B 1 101 ? 18.469 9.367 6.664 1 98.12 101 LYS B N 1
ATOM 2154 C CA . LYS B 1 101 ? 19.781 8.867 7.051 1 98.12 101 LYS B CA 1
ATOM 2155 C C . LYS B 1 101 ? 20.812 10 7.09 1 98.12 101 LYS B C 1
ATOM 2157 O O . LYS B 1 101 ? 21.906 9.867 6.555 1 98.12 101 LYS B O 1
ATOM 2162 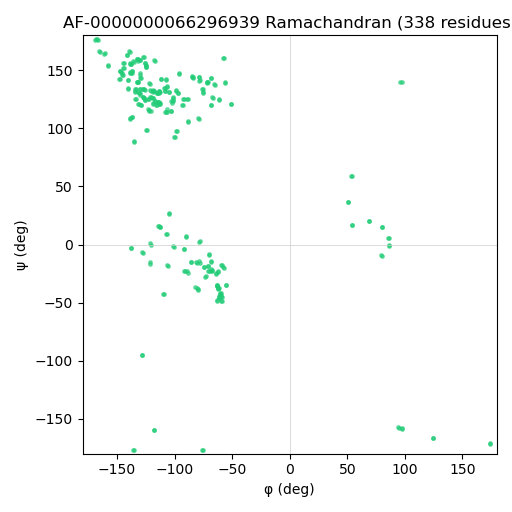N N . GLY B 1 102 ? 20.406 11.141 7.516 1 96.94 102 GLY B N 1
ATOM 2163 C CA . GLY B 1 102 ? 21.297 12.266 7.758 1 96.94 102 GLY B CA 1
ATOM 2164 C C . GLY B 1 102 ? 21.547 13.102 6.516 1 96.94 102 GLY B C 1
ATOM 2165 O O . GLY B 1 102 ? 22.234 14.117 6.578 1 96.94 102 GLY B O 1
ATOM 2166 N N . GLU B 1 103 ? 21 12.773 5.367 1 98.19 103 GLU B N 1
ATOM 2167 C CA .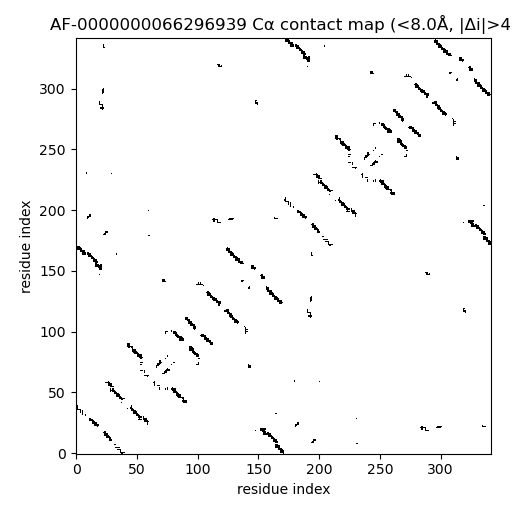 GLU B 1 103 ? 21.125 13.516 4.117 1 98.19 103 GLU B CA 1
ATOM 2168 C C . GLU B 1 103 ? 19.844 14.281 3.803 1 98.19 103 GLU B C 1
ATOM 2170 O O . GLU B 1 103 ? 18.75 13.734 3.9 1 98.19 103 GLU B O 1
ATOM 2175 N N . THR B 1 104 ? 20.047 15.531 3.492 1 98.75 104 THR B N 1
ATOM 2176 C CA . THR B 1 104 ? 18.891 16.359 3.17 1 98.75 104 THR B CA 1
ATOM 2177 C C . THR B 1 104 ? 18.922 16.781 1.706 1 98.75 104 THR B C 1
ATOM 2179 O O . THR B 1 104 ? 19.953 17.25 1.21 1 98.75 104 THR B O 1
ATOM 2182 N N . HIS B 1 105 ? 17.828 16.594 0.994 1 98.88 105 HIS B N 1
ATOM 2183 C CA . HIS B 1 105 ? 17.672 17.047 -0.384 1 98.88 105 HIS B CA 1
ATOM 2184 C C . HIS B 1 105 ? 16.281 17.625 -0.606 1 98.88 105 HIS B C 1
ATOM 2186 O O . HIS B 1 105 ? 15.305 17.172 0.013 1 98.88 105 HIS B O 1
ATOM 2192 N N . GLU B 1 106 ? 16.234 18.625 -1.521 1 98.88 106 GLU B N 1
ATOM 2193 C CA . GLU B 1 106 ? 14.938 19.125 -1.936 1 98.88 106 GLU B CA 1
ATOM 2194 C C . GLU B 1 106 ? 14.242 18.156 -2.883 1 98.88 106 GLU B C 1
ATOM 2196 O O . GLU B 1 106 ? 14.859 17.625 -3.803 1 98.88 106 GLU B O 1
ATOM 2201 N N . GLU B 1 107 ? 13.008 17.875 -2.576 1 98.88 107 GLU B N 1
ATOM 2202 C CA . GLU B 1 107 ? 12.188 16.984 -3.4 1 98.88 107 GLU B CA 1
ATOM 2203 C C . GLU B 1 107 ? 10.883 17.672 -3.803 1 98.88 107 GLU B C 1
ATOM 2205 O O . GLU B 1 107 ? 10.445 18.625 -3.156 1 98.88 107 GLU B O 1
ATOM 2210 N N . THR B 1 108 ? 10.312 17.219 -4.871 1 98.88 108 THR B N 1
ATOM 2211 C CA . THR B 1 108 ? 8.969 17.578 -5.309 1 98.88 108 THR B CA 1
ATOM 2212 C C . THR B 1 108 ? 8.086 16.344 -5.422 1 98.88 108 THR B C 1
ATOM 2214 O O . THR B 1 108 ? 8.469 15.359 -6.059 1 98.88 108 THR B O 1
ATOM 2217 N N . PHE B 1 109 ? 6.945 16.391 -4.777 1 98.88 109 PHE B N 1
ATOM 2218 C CA . PHE B 1 109 ? 6.012 15.266 -4.805 1 98.88 109 PHE B CA 1
ATOM 2219 C C . PHE B 1 109 ? 4.625 15.719 -5.238 1 98.88 109 PHE B C 1
ATOM 2221 O O . PHE B 1 109 ? 4.328 16.922 -5.227 1 98.88 109 PHE B O 1
ATOM 2228 N N . ASP B 1 110 ? 3.795 14.781 -5.676 1 98.81 110 ASP B N 1
ATOM 2229 C CA . ASP B 1 110 ? 2.404 15.062 -6.023 1 98.81 110 ASP B CA 1
ATOM 2230 C C . ASP B 1 110 ? 1.532 15.156 -4.773 1 98.81 110 ASP B C 1
ATOM 2232 O O . ASP B 1 110 ? 1.712 14.391 -3.826 1 98.81 110 ASP B O 1
ATOM 2236 N N . VAL B 1 111 ? 0.536 16.078 -4.82 1 97.81 111 VAL B N 1
ATOM 2237 C CA . VAL B 1 111 ? -0.411 16.203 -3.717 1 97.81 111 VAL B CA 1
ATOM 2238 C C . VAL B 1 111 ? -1.84 16.125 -4.25 1 97.81 111 VAL B C 1
ATOM 2240 O O . VAL B 1 111 ? -2.152 16.688 -5.297 1 97.81 111 VAL B O 1
ATOM 2243 N N . GLU B 1 112 ? -2.605 15.359 -3.576 1 97.25 112 GLU B N 1
ATOM 2244 C CA . GLU B 1 112 ? -4.051 15.328 -3.787 1 97.25 112 GLU B CA 1
ATOM 2245 C C . GLU B 1 112 ? -4.797 15.859 -2.566 1 97.25 112 GLU B C 1
ATOM 2247 O O . GLU B 1 112 ? -4.574 15.398 -1.445 1 97.25 112 GLU B O 1
ATOM 2252 N N . PHE B 1 113 ? -5.547 16.875 -2.777 1 94.69 113 PHE B N 1
ATOM 2253 C CA . PHE B 1 113 ? -6.414 17.469 -1.769 1 94.69 113 PHE B CA 1
ATOM 2254 C C . PHE B 1 113 ? -7.879 17.297 -2.146 1 94.69 113 PHE B C 1
ATOM 2256 O O . PHE B 1 113 ? -8.312 17.766 -3.203 1 94.69 113 PHE B O 1
ATOM 2263 N N . ASN B 1 114 ? -8.68 16.656 -1.246 1 88.56 114 ASN B N 1
ATOM 2264 C CA . ASN B 1 114 ? -10.047 16.344 -1.64 1 88.56 114 ASN B CA 1
ATOM 2265 C C . ASN B 1 114 ? -11.07 17.141 -0.84 1 88.56 114 ASN B C 1
ATOM 2267 O O . ASN B 1 114 ? -12.242 16.766 -0.757 1 88.56 114 ASN B O 1
ATOM 2271 N N . GLY B 1 115 ? -10.594 18.172 -0.184 1 91.69 115 GLY B N 1
ATOM 2272 C CA . GLY B 1 115 ? -11.516 19.094 0.47 1 91.69 115 GLY B CA 1
ATOM 2273 C C . GLY B 1 115 ? -11.75 18.75 1.93 1 91.69 115 GLY B C 1
ATOM 2274 O O . GLY B 1 115 ? -10.836 18.312 2.629 1 91.69 115 GLY B O 1
ATOM 2275 N N . VAL B 1 116 ? -12.867 19.219 2.395 1 93.62 116 VAL B N 1
ATOM 2276 C CA . VAL B 1 116 ? -13.258 19.047 3.791 1 93.62 116 VAL B CA 1
ATOM 2277 C C . VAL B 1 116 ? -14.602 18.328 3.869 1 93.62 116 VAL B C 1
ATOM 2279 O O . VAL B 1 116 ? -15.5 18.578 3.07 1 93.62 116 VAL B O 1
ATOM 2282 N N . SER B 1 117 ? -14.664 17.406 4.828 1 94.44 117 SER B N 1
ATOM 2283 C CA . SER B 1 117 ? -15.891 16.641 5.066 1 94.44 117 SER B CA 1
ATOM 2284 C C . SER B 1 117 ? -16.266 16.672 6.543 1 94.44 117 SER B C 1
ATOM 2286 O O . SER B 1 117 ? -15.438 16.969 7.402 1 94.44 117 SER B O 1
ATOM 2288 N N . LYS B 1 118 ? -17.531 16.406 6.773 1 93.56 118 LYS B N 1
ATOM 2289 C CA . LYS B 1 118 ? -18.016 16.312 8.148 1 93.56 118 LYS B CA 1
ATOM 2290 C C . LYS B 1 118 ? -18.172 14.852 8.578 1 93.56 118 LYS B C 1
ATOM 2292 O O . LYS B 1 118 ? -18.859 14.07 7.918 1 93.56 118 LYS B O 1
ATOM 2297 N N . ASN B 1 119 ? -17.516 14.5 9.641 1 91 119 ASN B N 1
ATOM 2298 C CA . ASN B 1 119 ? -17.672 13.164 10.219 1 91 119 ASN B CA 1
ATOM 2299 C C . ASN B 1 119 ? -19.062 12.969 10.82 1 91 119 ASN B C 1
ATOM 2301 O O . ASN B 1 119 ? -19.438 13.672 11.75 1 91 119 ASN B O 1
ATOM 2305 N N . PRO B 1 120 ? -19.781 12.055 10.375 1 89.12 120 PRO B N 1
ATOM 2306 C CA . PRO B 1 120 ? -21.172 11.906 10.82 1 89.12 120 PRO B CA 1
ATOM 2307 C C . PRO B 1 120 ? -21.281 11.336 12.234 1 89.12 120 PRO B C 1
ATOM 2309 O O . PRO B 1 120 ? -22.328 11.43 12.867 1 89.12 120 PRO B O 1
ATOM 2312 N N . MET B 1 121 ? -20.25 10.734 12.648 1 84.81 121 MET B N 1
ATOM 2313 C CA . MET B 1 121 ? -20.281 10.086 13.953 1 84.81 121 MET B CA 1
ATOM 2314 C C . MET B 1 121 ? -20.078 11.102 15.078 1 84.81 121 MET B C 1
ATOM 2316 O O . MET B 1 121 ? -20.703 10.992 16.141 1 84.81 121 MET B O 1
ATOM 2320 N N . ASN B 1 122 ? -19.203 12.094 14.883 1 88.19 122 ASN B N 1
ATOM 2321 C CA . ASN B 1 122 ? -18.906 13.008 15.984 1 88.19 122 ASN B CA 1
ATOM 2322 C C . ASN B 1 122 ? -19.062 14.461 15.562 1 88.19 122 ASN B C 1
ATOM 2324 O O . ASN B 1 122 ? -18.828 15.375 16.375 1 88.19 122 ASN B O 1
ATOM 2328 N N . GLY B 1 123 ? -19.297 14.719 14.32 1 90 123 GLY B N 1
ATOM 2329 C CA . GLY B 1 123 ? -19.594 16.047 13.82 1 90 123 GLY B CA 1
ATOM 2330 C C . GLY B 1 123 ? -18.344 16.859 13.5 1 90 123 GLY B C 1
ATOM 2331 O O . GLY B 1 123 ? -18.438 18 13.055 1 90 123 GLY B O 1
ATOM 2332 N N . GLN B 1 124 ? -17.266 16.234 13.602 1 92.56 124 GLN B N 1
ATOM 2333 C CA . GLN B 1 124 ? -16.016 16.969 13.375 1 92.56 124 GLN B CA 1
ATOM 2334 C C . GLN B 1 124 ? -15.75 17.156 11.891 1 92.56 124 GLN B C 1
ATOM 2336 O O . GLN B 1 124 ? -16 16.25 11.086 1 92.56 124 GLN B O 1
ATOM 2341 N N . GLN B 1 125 ? -15.242 18.359 11.609 1 94.38 125 GLN B N 1
ATOM 2342 C CA . GLN B 1 125 ? -14.742 18.594 10.258 1 94.38 125 GLN B CA 1
ATOM 2343 C C . GLN B 1 125 ? -13.391 17.906 10.055 1 94.38 125 GLN B C 1
ATOM 2345 O O . GLN B 1 125 ? -12.508 18 10.906 1 94.38 125 GLN B O 1
ATOM 2350 N N . VAL B 1 126 ? -13.312 17.234 8.906 1 95.62 126 VAL B N 1
ATOM 2351 C CA . VAL B 1 126 ? -12.094 16.469 8.633 1 95.62 126 VAL B CA 1
ATOM 2352 C C . VAL B 1 126 ? -11.57 16.828 7.242 1 95.62 126 VAL B C 1
ATOM 2354 O O . VAL B 1 126 ? -12.352 17.125 6.336 1 95.62 126 VAL B O 1
ATOM 2357 N N . THR B 1 127 ? -10.289 16.859 7.16 1 96 127 THR B N 1
ATOM 2358 C CA . THR B 1 127 ? -9.625 17.031 5.871 1 96 127 THR B CA 1
ATOM 2359 C C . THR B 1 127 ? -8.516 16 5.691 1 96 127 THR B C 1
ATOM 2361 O O . THR B 1 127 ? -8.07 15.383 6.664 1 96 127 THR B O 1
ATOM 2364 N N . GLY B 1 128 ? -8.172 15.773 4.449 1 96.12 128 GLY B N 1
ATOM 2365 C CA . GLY B 1 128 ? -7.137 14.797 4.145 1 96.12 128 GLY B CA 1
ATOM 2366 C C . GLY B 1 128 ? -6.266 15.203 2.971 1 96.12 128 GLY B C 1
ATOM 2367 O O . GLY B 1 128 ? -6.711 15.93 2.08 1 96.12 128 GLY B O 1
ATOM 2368 N N . PHE B 1 129 ? -5.059 14.742 2.973 1 97.25 129 PHE B N 1
ATOM 2369 C CA . PHE B 1 129 ? -4.082 14.93 1.905 1 97.25 129 PHE B CA 1
ATOM 2370 C C . PHE B 1 129 ? -3.418 13.602 1.544 1 97.25 129 PHE B C 1
ATOM 2372 O O . PHE B 1 129 ? -3.104 12.805 2.426 1 97.25 129 PHE B O 1
ATOM 2379 N N . ILE B 1 130 ? -3.219 13.406 0.244 1 98 130 ILE B N 1
ATOM 2380 C CA . ILE B 1 130 ? -2.426 12.281 -0.239 1 98 130 ILE B CA 1
ATOM 2381 C C . ILE B 1 130 ? -1.191 12.797 -0.975 1 98 130 ILE B C 1
ATOM 2383 O O . ILE B 1 130 ? -1.306 13.594 -1.913 1 98 130 ILE B O 1
ATOM 2387 N N . VAL B 1 131 ? -0.068 12.367 -0.504 1 98.44 131 VAL B N 1
ATOM 2388 C CA . VAL B 1 131 ? 1.201 12.703 -1.141 1 98.44 131 VAL B CA 1
ATOM 2389 C C . VAL B 1 131 ? 1.833 11.445 -1.734 1 98.44 131 VAL B C 1
ATOM 2391 O O . VAL B 1 131 ? 1.925 10.414 -1.063 1 98.44 131 VAL B O 1
ATOM 2394 N N . SER B 1 132 ? 2.238 11.531 -2.953 1 98.75 132 SER B N 1
ATOM 2395 C CA . SER B 1 132 ? 2.867 10.398 -3.619 1 98.75 132 SER B CA 1
ATOM 2396 C C . SER B 1 132 ? 4.062 10.836 -4.453 1 98.75 132 SER B C 1
ATOM 2398 O O . SER B 1 132 ? 4.148 12 -4.859 1 98.75 132 SER B O 1
ATOM 2400 N N . GLY B 1 133 ? 4.938 9.891 -4.641 1 98.75 133 GLY B N 1
ATOM 2401 C CA . GLY B 1 133 ? 6.117 10.18 -5.441 1 98.75 133 GLY B CA 1
ATOM 2402 C C . GLY B 1 133 ? 7.117 9.039 -5.465 1 98.75 133 GLY B C 1
ATOM 2403 O O . GLY B 1 133 ? 6.781 7.902 -5.141 1 98.75 133 GLY B O 1
ATOM 2404 N N . THR B 1 134 ? 8.242 9.367 -6.035 1 98.88 134 THR B N 1
ATOM 2405 C CA . THR B 1 134 ? 9.367 8.445 -6.16 1 98.88 134 THR B CA 1
ATOM 2406 C C . THR B 1 134 ? 10.641 9.055 -5.574 1 98.88 134 THR B C 1
ATOM 2408 O O . THR B 1 134 ? 10.922 10.234 -5.793 1 98.88 134 THR B O 1
ATOM 2411 N N . ILE B 1 135 ? 11.32 8.305 -4.801 1 98.81 135 ILE B N 1
ATOM 2412 C CA . ILE B 1 135 ? 12.578 8.734 -4.199 1 98.81 135 ILE B CA 1
ATOM 2413 C C . ILE B 1 135 ? 13.727 7.871 -4.727 1 98.81 135 ILE B C 1
ATOM 2415 O O . ILE B 1 135 ? 13.617 6.645 -4.762 1 98.81 135 ILE B O 1
ATOM 2419 N N . ASN B 1 136 ? 14.789 8.477 -5.176 1 98.75 136 ASN B N 1
ATOM 2420 C CA . ASN B 1 136 ? 16.031 7.777 -5.461 1 98.75 136 ASN B CA 1
ATOM 2421 C C . ASN B 1 136 ? 16.828 7.504 -4.184 1 98.75 136 ASN B C 1
ATOM 2423 O O . ASN B 1 136 ? 17.422 8.414 -3.607 1 98.75 136 ASN B O 1
ATOM 2427 N N . ARG B 1 137 ? 16.891 6.254 -3.756 1 98.62 137 ARG B N 1
ATOM 2428 C CA . ARG B 1 137 ? 17.469 5.93 -2.459 1 98.62 137 ARG B CA 1
ATOM 2429 C C . ARG B 1 137 ? 18.969 6.191 -2.453 1 98.62 137 ARG B C 1
ATOM 2431 O O . ARG B 1 137 ? 19.562 6.453 -1.4 1 98.62 137 ARG B O 1
ATOM 2438 N N . GLU B 1 138 ? 19.578 6.234 -3.592 1 98 138 GLU B N 1
ATOM 2439 C CA . GLU B 1 138 ? 21.016 6.449 -3.654 1 98 138 GLU B CA 1
ATOM 2440 C C . GLU B 1 138 ? 21.375 7.895 -3.33 1 98 138 GLU B C 1
ATOM 2442 O O . GLU B 1 138 ? 22.484 8.18 -2.873 1 98 138 GLU B O 1
ATOM 2447 N N . LYS B 1 139 ? 20.5 8.828 -3.58 1 98.06 139 LYS B N 1
ATOM 2448 C CA . LYS B 1 139 ? 20.688 10.227 -3.195 1 98.06 139 LYS B CA 1
ATOM 2449 C C . LYS B 1 139 ? 20.906 10.352 -1.69 1 98.06 139 LYS B C 1
ATOM 2451 O O . LYS B 1 139 ? 21.438 11.359 -1.221 1 98.06 139 LYS B O 1
ATOM 2456 N N . TYR B 1 140 ? 20.5 9.359 -0.956 1 98.56 140 TYR B N 1
ATOM 2457 C CA . TYR B 1 140 ? 20.531 9.445 0.5 1 98.56 140 TYR B CA 1
ATOM 2458 C C . TYR B 1 140 ? 21.547 8.453 1.082 1 98.56 140 TYR B C 1
ATOM 2460 O O . TYR B 1 140 ? 21.438 8.078 2.252 1 98.56 140 TYR B O 1
ATOM 2468 N N . GLY B 1 141 ? 22.344 8 0.296 1 97.69 141 GLY B N 1
ATOM 2469 C CA . GLY B 1 141 ? 23.438 7.156 0.735 1 97.69 141 GLY B CA 1
ATOM 2470 C C . GLY B 1 141 ? 23.031 5.719 0.988 1 97.69 141 GLY B C 1
ATOM 2471 O O . GLY B 1 141 ? 23.766 4.965 1.641 1 97.69 141 GLY B O 1
ATOM 2472 N N . ILE B 1 142 ? 21.938 5.32 0.541 1 98.38 142 ILE B N 1
ATOM 2473 C CA . ILE B 1 142 ? 21.484 3.938 0.663 1 98.38 142 ILE B CA 1
ATOM 2474 C C . ILE B 1 142 ? 21.766 3.184 -0.634 1 98.38 142 ILE B C 1
ATOM 2476 O O . ILE B 1 142 ? 20.953 3.201 -1.562 1 98.38 142 ILE B O 1
ATOM 2480 N N . ASN B 1 143 ? 22.875 2.465 -0.613 1 97.38 143 ASN B N 1
ATOM 2481 C CA . ASN B 1 143 ? 23.422 1.96 -1.872 1 97.38 143 ASN B CA 1
ATOM 2482 C C . ASN B 1 143 ? 23.516 0.438 -1.867 1 97.38 143 ASN B C 1
ATOM 2484 O O . ASN B 1 143 ? 24.062 -0.155 -2.807 1 97.38 143 ASN B O 1
ATOM 2488 N N . PHE B 1 144 ? 23.109 -0.187 -0.763 1 97.38 144 PHE B N 1
ATOM 2489 C CA . PHE B 1 144 ? 23.172 -1.644 -0.718 1 97.38 144 PHE B CA 1
ATOM 2490 C C . PHE B 1 144 ? 22.5 -2.248 -1.946 1 97.38 144 PHE B C 1
ATOM 2492 O O . PHE B 1 144 ? 21.312 -2 -2.201 1 97.38 144 PHE B O 1
ATOM 2499 N N . ASN B 1 145 ? 23.25 -3.018 -2.711 1 96.5 145 ASN B N 1
ATOM 2500 C CA . ASN B 1 145 ? 22.703 -3.656 -3.904 1 96.5 145 ASN B CA 1
ATOM 2501 C C . ASN B 1 145 ? 23.625 -4.77 -4.41 1 96.5 145 ASN B C 1
ATOM 2503 O O . ASN B 1 145 ? 24.719 -4.957 -3.893 1 96.5 145 ASN B O 1
ATOM 2507 N N . GLN B 1 146 ? 23.109 -5.543 -5.246 1 93.81 146 GLN B N 1
ATOM 2508 C CA . GLN B 1 146 ? 23.875 -6.562 -5.953 1 93.81 146 GLN B CA 1
ATOM 2509 C C . GLN B 1 146 ? 23.438 -6.66 -7.414 1 93.81 146 GLN B C 1
ATOM 2511 O O . GLN B 1 146 ? 22.25 -6.645 -7.715 1 93.81 146 GLN B O 1
ATOM 2516 N N . ALA B 1 147 ? 24.438 -6.719 -8.305 1 92.44 147 ALA B N 1
ATOM 2517 C CA . ALA B 1 147 ? 24.141 -7 -9.711 1 92.44 147 ALA B CA 1
ATOM 2518 C C . ALA B 1 147 ? 23.656 -8.438 -9.891 1 92.44 147 ALA B C 1
ATOM 2520 O O . ALA B 1 147 ? 24.156 -9.352 -9.219 1 92.44 147 ALA B O 1
ATOM 2521 N N . LEU B 1 148 ? 22.719 -8.602 -10.789 1 93.81 148 LEU B N 1
ATOM 2522 C CA . LEU B 1 148 ? 22.219 -9.945 -11.07 1 93.81 148 LEU B CA 1
ATOM 2523 C C . LEU B 1 148 ? 22.922 -10.539 -12.289 1 93.81 148 LEU B C 1
ATOM 2525 O O . LEU B 1 148 ? 23.234 -9.82 -13.242 1 93.81 148 LEU B O 1
ATOM 2529 N N . GLU B 1 149 ? 23.109 -11.789 -12.312 1 90 149 GLU B N 1
ATOM 2530 C CA . GLU B 1 149 ? 23.688 -12.477 -13.461 1 90 149 GLU B CA 1
ATOM 2531 C C . GLU B 1 149 ? 22.812 -12.32 -14.695 1 90 149 GLU B C 1
ATOM 2533 O O . GLU B 1 149 ? 23.328 -12.227 -15.82 1 90 149 GLU B O 1
ATOM 2538 N N . THR B 1 150 ? 21.531 -12.336 -14.516 1 86.19 150 THR B N 1
ATOM 2539 C CA . THR B 1 150 ? 20.562 -12.25 -15.609 1 86.19 150 THR B CA 1
ATOM 2540 C C . THR B 1 150 ? 20.422 -10.812 -16.094 1 86.19 150 THR B C 1
ATOM 2542 O O . THR B 1 150 ? 19.641 -10.531 -17 1 86.19 150 THR B O 1
ATOM 2545 N N . GLY B 1 151 ? 21.188 -9.859 -15.562 1 89 151 GLY B N 1
ATOM 2546 C CA . GLY B 1 151 ? 21.047 -8.453 -15.898 1 89 151 GLY B CA 1
ATOM 2547 C C . GLY B 1 151 ? 20.188 -7.684 -14.914 1 89 151 GLY B C 1
ATOM 2548 O O . GLY B 1 151 ? 19.203 -8.211 -14.406 1 89 151 GLY B O 1
ATOM 2549 N N . GLY B 1 152 ? 20.625 -6.488 -14.625 1 92.44 152 GLY B N 1
ATOM 2550 C CA . GLY B 1 152 ? 19.875 -5.668 -13.68 1 92.44 152 GLY B CA 1
ATOM 2551 C C . GLY B 1 152 ? 20.438 -5.719 -12.273 1 92.44 152 GLY B C 1
ATOM 2552 O O . GLY B 1 152 ? 21.641 -5.91 -12.086 1 92.44 152 GLY B O 1
ATOM 2553 N N . VAL B 1 153 ? 19.594 -5.379 -11.328 1 94.38 153 VAL B N 1
ATOM 2554 C CA . VAL B 1 153 ? 20.047 -5.262 -9.953 1 94.38 153 VAL B CA 1
ATOM 2555 C C . VAL B 1 153 ? 19.047 -5.934 -9.016 1 94.38 153 VAL B C 1
ATOM 2557 O O . VAL B 1 153 ? 17.891 -6.145 -9.375 1 94.38 153 VAL B O 1
ATOM 2560 N N . MET B 1 154 ? 19.484 -6.328 -7.828 1 95.31 154 MET B N 1
ATOM 2561 C CA . MET B 1 154 ? 18.656 -6.992 -6.816 1 95.31 154 MET B CA 1
ATOM 2562 C C . MET B 1 154 ? 17.531 -6.078 -6.34 1 95.31 154 MET B C 1
ATOM 2564 O O . MET B 1 154 ? 16.391 -6.508 -6.246 1 95.31 154 MET B O 1
ATOM 2568 N N . LEU B 1 155 ? 17.922 -4.812 -6.008 1 96.81 155 LEU B N 1
ATOM 2569 C CA . LEU B 1 155 ? 16.938 -3.818 -5.566 1 96.81 155 LEU B CA 1
ATOM 2570 C C . LEU B 1 155 ? 16.906 -2.631 -6.523 1 96.81 155 LEU B C 1
ATOM 2572 O O . LEU B 1 155 ? 17.953 -2.123 -6.93 1 96.81 155 LEU B O 1
ATOM 2576 N N . GLY B 1 156 ? 15.719 -2.234 -6.91 1 96.94 156 GLY B N 1
ATOM 2577 C CA . GLY B 1 156 ? 15.609 -1.002 -7.676 1 96.94 156 GLY B CA 1
ATOM 2578 C C . GLY B 1 156 ? 16.203 0.198 -6.957 1 96.94 156 GLY B C 1
ATOM 2579 O O . GLY B 1 156 ? 16.328 0.191 -5.73 1 96.94 156 GLY B O 1
ATOM 2580 N N . LYS B 1 157 ? 16.484 1.232 -7.777 1 97.19 157 LYS B N 1
ATOM 2581 C CA . LYS B 1 157 ? 16.984 2.494 -7.23 1 97.19 157 LYS B CA 1
ATOM 2582 C C . LYS B 1 157 ? 15.836 3.355 -6.715 1 97.19 157 LYS B C 1
ATOM 2584 O O . LYS B 1 157 ? 15.984 4.078 -5.727 1 97.19 157 LYS B O 1
ATOM 2589 N N . ASN B 1 158 ? 14.75 3.295 -7.422 1 98.5 158 ASN B N 1
ATOM 2590 C CA . ASN B 1 158 ? 13.586 4.133 -7.152 1 98.5 158 ASN B CA 1
ATOM 2591 C C . ASN B 1 158 ? 12.641 3.475 -6.156 1 98.5 158 ASN B C 1
ATOM 2593 O O . ASN B 1 158 ? 12.219 2.334 -6.352 1 98.5 158 ASN B O 1
ATOM 2597 N N . VAL B 1 159 ? 12.32 4.164 -5.086 1 98.81 159 VAL B N 1
ATOM 2598 C CA . VAL B 1 159 ? 11.312 3.773 -4.113 1 98.81 159 VAL B CA 1
ATOM 2599 C C . VAL B 1 159 ? 10.039 4.586 -4.336 1 98.81 159 VAL B C 1
ATOM 2601 O O . VAL B 1 159 ? 10.055 5.816 -4.223 1 98.81 159 VAL B O 1
ATOM 2604 N N . LYS B 1 160 ? 8.992 3.934 -4.707 1 98.75 160 LYS B N 1
ATOM 2605 C CA . LYS B 1 160 ? 7.699 4.609 -4.801 1 98.75 160 LYS B CA 1
ATOM 2606 C C . LYS B 1 160 ? 6.992 4.637 -3.449 1 98.75 160 LYS B C 1
ATOM 2608 O O . LYS B 1 160 ? 7.082 3.682 -2.676 1 98.75 160 LYS B O 1
ATOM 2613 N N . PHE B 1 161 ? 6.273 5.762 -3.223 1 98.81 161 PHE B N 1
ATOM 2614 C CA . PHE B 1 161 ? 5.551 5.832 -1.959 1 98.81 161 PHE B CA 1
ATOM 2615 C C . PHE B 1 161 ? 4.223 6.562 -2.137 1 98.81 161 PHE B C 1
ATOM 2617 O O . PHE B 1 161 ? 4.023 7.27 -3.125 1 98.81 161 PHE B O 1
ATOM 2624 N N . GLU B 1 162 ? 3.324 6.285 -1.271 1 98.62 162 GLU B N 1
ATOM 2625 C CA . GLU B 1 162 ? 2.088 7.027 -1.053 1 98.62 162 GLU B CA 1
ATOM 2626 C C . GLU B 1 162 ? 1.842 7.266 0.434 1 98.62 162 GLU B C 1
ATOM 2628 O O . GLU B 1 162 ? 1.869 6.324 1.231 1 98.62 162 GLU B O 1
ATOM 2633 N N . ALA B 1 163 ? 1.656 8.477 0.812 1 98.19 163 ALA B N 1
ATOM 2634 C CA . ALA B 1 163 ? 1.354 8.883 2.182 1 98.19 163 ALA B CA 1
ATOM 2635 C C . ALA B 1 163 ? -0 9.578 2.26 1 98.19 163 ALA B C 1
ATOM 2637 O O . ALA B 1 163 ? -0.27 10.516 1.498 1 98.19 163 ALA B O 1
ATOM 2638 N N . SER B 1 164 ? -0.795 9.102 3.096 1 97.88 164 SER B N 1
ATOM 2639 C CA . SER B 1 164 ? -2.076 9.75 3.367 1 97.88 164 SER B CA 1
ATOM 2640 C C . SER B 1 164 ? -2.129 10.297 4.789 1 97.88 164 SER B C 1
ATOM 2642 O O . SER B 1 164 ? -1.742 9.609 5.738 1 97.88 164 SER B O 1
ATOM 2644 N N . ALA B 1 165 ? -2.553 11.531 4.93 1 97.69 165 ALA B N 1
ATOM 2645 C CA . ALA B 1 165 ? -2.699 12.18 6.23 1 97.69 165 ALA B CA 1
ATOM 2646 C C . ALA B 1 165 ? -4.098 12.773 6.395 1 97.69 165 ALA B C 1
ATOM 2648 O O . ALA B 1 165 ? -4.566 13.516 5.527 1 97.69 165 ALA B O 1
ATOM 2649 N N . GLU B 1 166 ? -4.719 12.414 7.457 1 97.62 166 GLU B N 1
ATOM 2650 C CA . GLU B 1 166 ? -6.027 12.953 7.809 1 97.62 166 GLU B CA 1
ATOM 2651 C C . GLU B 1 166 ? -5.945 13.844 9.047 1 97.62 166 GLU B C 1
ATOM 2653 O O . GLU B 1 166 ? -5.176 13.562 9.969 1 97.62 166 GLU B O 1
ATOM 2658 N N . PHE B 1 167 ? -6.707 14.891 9.023 1 97.38 167 PHE B N 1
ATOM 2659 C CA . PHE B 1 167 ? -6.762 15.844 10.125 1 97.38 167 PHE B CA 1
ATOM 2660 C C . PHE B 1 167 ? -8.203 16.172 10.492 1 97.38 167 PHE B C 1
ATOM 2662 O O . PHE B 1 167 ? -9.055 16.312 9.609 1 97.38 167 PHE B O 1
ATOM 2669 N N . SER B 1 168 ? -8.438 16.266 11.75 1 96.56 168 SER B N 1
ATOM 2670 C CA . SER B 1 168 ? -9.609 17.047 12.156 1 96.56 168 SER B CA 1
ATOM 2671 C C . SER B 1 168 ? -9.281 18.531 12.234 1 96.56 168 SER B C 1
ATOM 2673 O O . SER B 1 168 ? -8.172 18.906 12.617 1 96.56 168 SER B O 1
ATOM 2675 N N . ILE B 1 169 ? -10.305 19.312 11.828 1 94.62 169 ILE B N 1
ATOM 2676 C CA . ILE B 1 169 ? -10.031 20.75 11.75 1 94.62 169 ILE B CA 1
ATOM 2677 C C . ILE B 1 169 ? -10.984 21.5 12.68 1 94.62 169 ILE B C 1
ATOM 2679 O O . ILE B 1 169 ? -12.156 21.156 12.797 1 94.62 169 ILE B O 1
ATOM 2683 N N . ASP B 1 170 ? -10.344 22.422 13.469 1 89.38 170 ASP B N 1
ATOM 2684 C CA . ASP B 1 170 ? -11.117 23.344 14.305 1 89.38 170 ASP B CA 1
ATOM 2685 C C . ASP B 1 170 ? -10.906 24.781 13.852 1 89.38 170 ASP B C 1
ATOM 2687 O O . ASP B 1 170 ? -9.773 25.203 13.594 1 89.38 170 ASP B O 1
ATOM 2691 N N . ASN B 1 171 ? -12 25.484 13.453 1 74.62 171 ASN B N 1
ATOM 2692 C CA . ASN B 1 171 ? -11.93 26.906 13.125 1 74.62 171 ASN B CA 1
ATOM 2693 C C . ASN B 1 171 ? -12.023 27.781 14.367 1 74.62 171 ASN B C 1
ATOM 2695 O O . ASN B 1 171 ? -12.703 27.422 15.336 1 74.62 171 ASN B O 1
#

Radius of gyration: 21.05 Å; Cα contacts (8 Å, |Δi|>4): 906; chains: 2; bounding box: 49×60×39 Å

Foldseek 3Di:
DKDWAWDLVPKWKKKWWDFPNPDIFIKTANDKDKDWDADLVDFFGIKMKIKGQLLRICSPDPVVSVVCCPPLHQVCVVPGIWMWTFDGDDAFKTWTWTATSRDIDIDMWTKHWDGWDADPVPRFIKTKMKTWDKDQRVSHVNDDWDADPVGDIRIDRIMIMMIMIMITIDD/DKDWAWDLVPKWKKKWWDFPNPDIFIKTANDKDKDWDADLVDFFGIKMKIKGQLLRICSPDPVVSVVCCPPLHQVCVVPGIWMWTFDGDDAFKTWTWTATSRDIDIDMWTKDWDGWDADPVPRFIKTKMKTWDKDQRVSHVNDDWDADPVGDIRIDRIMIMMIMIMITIDD

Organism: Staphylococcus epidermidis (strain ATCC 35984 / DSM 28319 / BCRC 17069 / CCUG 31568 / BM 3577 / RP62A) (NCBI:txid176279)

pLDDT: mean 96.3, std 3.71, range [74.44, 98.94]

InterPro domains:
  IPR007372 Lipid/polyisoprenoid-binding, YceI-like [PF04264] (4-167)
  IPR007372 Lipid/polyisoprenoid-binding, YceI-like [SM00867] (3-168)
  IPR036761 Lipid/polyisoprenoid-binding, YceI-like superfamily [G3DSA:2.40.128.110] (3-167)
  IPR036761 Lipid/polyisoprenoid-binding, YceI-like superfamily [SSF101874] (3-167)

Sequence (342 aa):
MTKFNFDQVHSDIQFKIKHLMVSQVKGTFKQFDVQLDGDINDLTSLKATATIIPSSIDTQNEDRDNHLRSNDFFGTEDNDKMTFVTKEINENQVVGDLTIKGETHEETFDVEFNGVSKNPMNGQQVTGFIVSGTINREKYGINFNQALETGGVMLGKNVKFEASAEFSIDNMTKFNFDQVHSDIQFKIKHLMVSQVKGTFKQFDVQLDGDINDLTSLKATATIIPSSIDTQNEDRDNHLRSNDFFGTEDNDKMTFVTKEINENQVVGDLTIKGETHEETFDVEFNGVSKNPMNGQQVTGFIVSGTINREKYGINFNQALETGGVMLGKNVKFEASAEFSIDN